Protein AF-A7RL81-F1 (afdb_monomer_lite)

Structure (mmCIF, N/CA/C/O backbone):
data_AF-A7RL81-F1
#
_entry.id   AF-A7RL81-F1
#
loop_
_atom_site.group_PDB
_atom_site.id
_atom_site.type_symbol
_atom_site.label_atom_id
_atom_site.label_alt_id
_atom_site.label_comp_id
_atom_site.label_asym_id
_atom_site.label_entity_id
_atom_site.label_seq_id
_atom_site.pdbx_PDB_ins_code
_atom_site.Cartn_x
_atom_site.Cartn_y
_atom_site.Cartn_z
_atom_site.occupancy
_atom_site.B_iso_or_equiv
_atom_site.auth_seq_id
_atom_site.auth_comp_id
_atom_site.auth_asym_id
_atom_site.auth_atom_id
_atom_site.pdbx_PDB_model_num
ATOM 1 N N . MET A 1 1 ? -15.786 -4.291 40.809 1.00 36.31 1 MET A N 1
ATOM 2 C CA . MET A 1 1 ? -15.195 -4.790 39.546 1.00 36.31 1 MET A CA 1
ATOM 3 C C . MET A 1 1 ? -15.545 -3.729 38.529 1.00 36.31 1 MET A C 1
ATOM 5 O O . MET A 1 1 ? -16.565 -3.814 37.863 1.00 36.31 1 MET A O 1
ATOM 9 N N . ASP A 1 2 ? -14.804 -2.630 38.615 1.00 34.69 2 ASP A N 1
ATOM 10 C CA . ASP A 1 2 ? -15.190 -1.354 38.034 1.00 34.69 2 ASP A CA 1
ATOM 11 C C . ASP A 1 2 ? -14.878 -1.336 36.545 1.00 34.69 2 ASP A C 1
ATOM 13 O O . ASP A 1 2 ? -13.743 -1.497 36.096 1.00 34.69 2 ASP A O 1
ATOM 17 N N . GLU A 1 3 ? -15.956 -1.184 35.796 1.00 43.31 3 GLU A N 1
ATOM 18 C CA . GLU A 1 3 ? -16.010 -0.917 34.378 1.00 43.31 3 GLU A CA 1
ATOM 19 C C . GLU A 1 3 ? -15.400 0.478 34.157 1.00 43.31 3 GLU A C 1
ATOM 21 O O . GLU A 1 3 ? -16.087 1.493 34.233 1.00 43.31 3 GLU A O 1
ATOM 26 N N . PHE A 1 4 ? -14.081 0.560 33.941 1.00 40.94 4 PHE A N 1
ATOM 27 C CA . PHE A 1 4 ? -13.400 1.803 33.551 1.00 40.94 4 PHE A CA 1
ATOM 28 C C . PHE A 1 4 ? -13.763 2.180 32.104 1.00 40.94 4 PHE A C 1
ATOM 30 O O . PHE A 1 4 ? -12.928 2.209 31.201 1.00 40.94 4 PHE A O 1
ATOM 37 N N . GLY A 1 5 ? -15.040 2.464 31.865 1.00 44.25 5 GLY A N 1
ATOM 38 C CA . GLY A 1 5 ? -15.471 3.293 30.757 1.00 44.25 5 GLY A CA 1
ATOM 39 C C . GLY A 1 5 ? -15.315 4.743 31.186 1.00 44.25 5 GLY A C 1
ATOM 40 O O . GLY A 1 5 ? -16.126 5.244 31.956 1.00 44.25 5 GLY A O 1
ATOM 41 N N . TYR A 1 6 ? -14.283 5.432 30.702 1.00 51.62 6 TYR A N 1
ATOM 42 C CA . TYR A 1 6 ? -14.256 6.894 30.740 1.00 51.62 6 TYR A CA 1
ATOM 43 C C . TYR A 1 6 ? -15.451 7.404 29.920 1.00 51.62 6 TYR A C 1
ATOM 45 O O . TYR A 1 6 ? -15.401 7.473 28.692 1.00 51.62 6 TYR A O 1
ATOM 53 N N . ILE A 1 7 ? -16.567 7.699 30.589 1.00 54.56 7 ILE A N 1
ATOM 54 C CA . ILE A 1 7 ? -17.727 8.330 29.963 1.00 54.56 7 ILE A CA 1
ATOM 55 C C . ILE A 1 7 ? -17.391 9.816 29.867 1.00 54.56 7 ILE A C 1
ATOM 57 O O . ILE A 1 7 ? -17.605 10.573 30.810 1.00 54.56 7 ILE A O 1
ATOM 61 N N . THR A 1 8 ? -16.812 10.227 28.741 1.00 64.12 8 THR A N 1
ATOM 62 C CA . THR A 1 8 ? -16.618 11.648 28.435 1.00 64.12 8 THR A CA 1
ATOM 63 C C . THR A 1 8 ? -17.972 12.353 28.415 1.00 64.12 8 THR A C 1
ATOM 65 O O . THR A 1 8 ? -18.949 11.870 27.832 1.00 64.12 8 THR A O 1
ATOM 68 N N . SER A 1 9 ? -18.055 13.502 29.079 1.00 73.88 9 SER A N 1
ATOM 69 C CA . SER A 1 9 ? -19.273 14.309 29.105 1.00 73.88 9 SER A CA 1
ATOM 70 C C . SER A 1 9 ? -19.583 14.872 27.712 1.00 73.88 9 SER A C 1
ATOM 72 O O . SER A 1 9 ? -18.702 15.051 26.868 1.00 73.88 9 SER A O 1
ATOM 74 N N . ALA A 1 10 ? -20.847 15.221 27.454 1.00 69.06 10 ALA A N 1
ATOM 75 C CA . ALA A 1 10 ? -21.244 15.810 26.171 1.00 69.06 10 ALA A CA 1
ATOM 76 C C . ALA A 1 10 ? -20.462 17.099 25.830 1.00 69.06 10 ALA A C 1
ATOM 78 O O . ALA A 1 10 ? -20.189 17.359 24.659 1.00 69.06 10 ALA A O 1
ATOM 79 N N . ALA A 1 11 ? -20.067 17.880 26.843 1.00 71.38 11 ALA A N 1
ATOM 80 C CA . ALA A 1 11 ? -19.257 19.086 26.676 1.00 71.38 11 ALA A CA 1
ATOM 81 C C . ALA A 1 11 ? -17.788 18.771 26.328 1.00 71.38 11 ALA A C 1
ATOM 83 O O . ALA A 1 11 ? -17.187 19.475 25.517 1.00 71.38 11 ALA A O 1
ATOM 84 N N . GLU A 1 12 ? -17.213 17.703 26.887 1.00 72.38 12 GLU A N 1
ATOM 85 C CA . GLU A 1 12 ? -15.867 17.221 26.532 1.00 72.38 12 GLU A CA 1
ATOM 86 C C . GLU A 1 12 ? -15.831 16.680 25.100 1.00 72.38 12 GLU A C 1
ATOM 88 O O . GLU A 1 12 ? -14.952 17.046 24.324 1.00 72.38 12 GLU A O 1
ATOM 93 N N . LEU A 1 13 ? -16.852 15.916 24.697 1.00 66.75 13 LEU A N 1
ATOM 94 C CA . LEU A 1 13 ? -17.001 15.430 23.321 1.00 66.75 13 LEU A CA 1
ATOM 95 C C . LEU A 1 13 ? -17.129 16.567 22.295 1.00 66.75 13 LEU A C 1
ATOM 97 O O . LEU A 1 13 ? -16.666 16.433 21.163 1.00 66.75 13 LEU A O 1
ATOM 101 N N . GLN A 1 14 ? -17.752 17.689 22.669 1.00 65.94 14 GLN A N 1
ATOM 102 C CA . GLN A 1 14 ? -17.834 18.876 21.812 1.00 65.94 14 GLN A CA 1
ATOM 103 C C . GLN A 1 14 ? -16.497 19.615 21.689 1.00 65.94 14 GLN A C 1
ATOM 105 O O . GLN A 1 14 ? -16.220 20.158 20.622 1.00 65.94 14 GLN A O 1
ATOM 110 N N . LYS A 1 15 ? -15.661 19.621 22.736 1.00 68.94 15 LYS A N 1
ATOM 111 C CA . LYS A 1 15 ? -14.299 20.187 22.688 1.00 68.94 15 LYS A CA 1
ATOM 112 C C . LYS A 1 15 ? -13.341 19.325 21.862 1.00 68.94 15 LYS A C 1
ATOM 114 O O . LYS A 1 15 ? -12.463 19.867 21.207 1.00 68.94 15 LYS A O 1
ATOM 119 N N . LEU A 1 16 ? -13.566 18.011 21.838 1.00 66.06 16 LEU A N 1
ATOM 120 C CA . LEU A 1 16 ? -12.845 17.026 21.016 1.00 66.06 16 LEU A CA 1
ATOM 121 C C . LEU A 1 16 ? -13.400 16.919 19.579 1.00 66.06 16 LEU A C 1
ATOM 123 O O . LEU A 1 16 ? -13.084 15.994 18.828 1.00 66.06 16 LEU A O 1
ATOM 127 N N . LYS A 1 17 ? -14.280 17.844 19.175 1.00 59.66 17 LYS A N 1
ATOM 128 C CA . LYS A 1 17 ? -14.873 17.866 17.837 1.00 59.66 17 LYS A CA 1
ATOM 129 C C . LYS A 1 17 ? -13.823 18.318 16.815 1.00 59.66 17 LYS A C 1
ATOM 131 O O . LYS A 1 17 ? -13.384 19.460 16.850 1.00 59.66 17 LYS A O 1
ATOM 136 N N . ARG A 1 18 ? -13.492 17.394 15.905 1.00 58.62 18 ARG A N 1
ATOM 137 C CA . ARG A 1 18 ? -12.563 17.491 14.759 1.00 58.62 18 ARG A CA 1
ATOM 138 C C . ARG A 1 18 ? -12.138 18.912 14.367 1.00 58.62 18 ARG A C 1
ATOM 140 O O . ARG A 1 18 ? -12.943 19.663 13.810 1.00 58.62 18 ARG A O 1
ATOM 147 N N . GLN A 1 19 ? -10.849 19.198 14.522 1.00 57.81 19 GLN A N 1
ATOM 148 C CA . GLN A 1 19 ? -10.169 20.229 13.737 1.00 57.81 19 GLN A CA 1
ATOM 149 C C . GLN A 1 19 ? -9.801 19.670 12.344 1.00 57.81 19 GLN A C 1
ATOM 151 O O . GLN A 1 19 ? -9.791 18.448 12.157 1.00 57.81 19 GLN A O 1
ATOM 156 N N . PRO A 1 20 ? -9.594 20.516 11.313 1.00 53.44 20 PRO A N 1
ATOM 157 C CA . PRO A 1 20 ? -9.224 20.035 9.983 1.00 53.44 20 PRO A CA 1
ATOM 158 C C . PRO A 1 20 ? -7.922 19.221 10.038 1.00 53.44 20 PRO A C 1
ATOM 160 O O . PRO A 1 20 ? -6.886 19.713 10.465 1.00 53.44 20 PRO A O 1
ATOM 163 N N . ALA A 1 21 ? -7.996 17.972 9.570 1.00 56.66 21 ALA A N 1
ATOM 164 C CA . ALA A 1 21 ? -6.938 16.957 9.615 1.00 56.66 21 ALA A CA 1
ATOM 165 C C . ALA A 1 21 ? -5.801 17.189 8.599 1.00 56.66 21 ALA A C 1
ATOM 167 O O . ALA A 1 21 ? -5.198 16.236 8.099 1.00 56.66 21 ALA A O 1
ATOM 168 N N . THR A 1 22 ? -5.544 18.439 8.223 1.00 62.12 22 THR A N 1
ATOM 169 C CA . THR A 1 22 ? -4.505 18.758 7.250 1.00 62.12 22 THR A CA 1
ATOM 170 C C . THR A 1 22 ? -3.195 18.910 8.002 1.00 62.12 22 THR A C 1
ATOM 172 O O . THR A 1 22 ? -3.008 19.879 8.734 1.00 62.12 22 THR A O 1
ATOM 175 N N . LEU A 1 23 ? -2.288 17.945 7.832 1.00 63.06 23 LEU A N 1
ATOM 176 C CA . LEU A 1 23 ? -0.917 18.108 8.303 1.00 63.06 23 LEU A CA 1
ATOM 177 C C . LEU A 1 23 ? -0.320 19.371 7.661 1.00 63.06 23 LEU A C 1
ATOM 179 O O . LEU A 1 23 ? -0.527 19.587 6.460 1.00 63.06 23 LEU A O 1
ATOM 183 N N . PRO A 1 24 ? 0.422 20.192 8.422 1.00 65.00 24 PRO A N 1
ATOM 184 C CA . PRO A 1 24 ? 1.162 21.304 7.850 1.00 65.00 24 PRO A CA 1
ATOM 185 C C . PRO A 1 24 ? 2.050 20.796 6.704 1.00 65.00 24 PRO A C 1
ATOM 187 O O . PRO A 1 24 ? 2.647 19.719 6.839 1.00 65.00 24 PRO A O 1
ATOM 190 N N . PRO A 1 25 ? 2.119 21.516 5.572 1.00 63.50 25 PRO A N 1
ATOM 191 C CA . PRO A 1 25 ? 2.787 21.035 4.370 1.00 63.50 25 PRO A CA 1
ATOM 192 C C . PRO A 1 25 ? 4.231 20.623 4.672 1.00 63.50 25 PRO A C 1
ATOM 194 O O . PRO A 1 25 ? 4.995 21.374 5.277 1.00 63.50 25 PRO A O 1
ATOM 197 N N . SER A 1 26 ? 4.611 19.418 4.240 1.00 60.19 26 SER A N 1
ATOM 198 C CA . SER A 1 26 ? 6.011 19.003 4.265 1.00 60.19 26 SER A CA 1
ATOM 199 C C . SER A 1 26 ? 6.799 19.850 3.271 1.00 60.19 26 SER A C 1
ATOM 201 O O . SER A 1 26 ? 6.313 20.133 2.173 1.00 60.19 26 SER A O 1
ATOM 203 N N . TRP A 1 27 ? 8.031 20.202 3.628 1.00 58.94 27 TRP A N 1
ATOM 204 C CA . TRP A 1 27 ? 8.960 20.887 2.738 1.00 58.94 27 TRP A CA 1
ATOM 205 C C . TRP A 1 27 ? 9.036 20.145 1.392 1.00 58.94 27 TRP A C 1
ATOM 207 O O . TRP A 1 27 ? 9.216 18.928 1.346 1.00 58.94 27 TRP A O 1
ATOM 217 N N . GLY A 1 28 ? 8.823 20.862 0.287 1.00 59.44 28 GLY A N 1
ATOM 218 C CA . GLY A 1 28 ? 8.897 20.274 -1.049 1.00 59.44 28 GLY A CA 1
ATOM 219 C C . GLY A 1 28 ? 10.341 19.958 -1.449 1.00 59.44 28 GLY A C 1
ATOM 220 O O . GLY A 1 28 ? 11.280 20.572 -0.950 1.00 59.44 28 GLY A O 1
ATOM 221 N N . LEU A 1 29 ? 10.521 19.084 -2.446 1.00 52.97 29 LEU A N 1
ATOM 222 C CA . LEU A 1 29 ? 11.827 18.703 -3.028 1.00 52.97 29 LEU A CA 1
ATOM 223 C C . LEU A 1 29 ? 12.659 19.871 -3.614 1.00 52.97 29 LEU A C 1
ATOM 225 O O . LEU A 1 29 ? 13.745 19.646 -4.138 1.00 52.97 29 LEU A O 1
ATOM 229 N N . LYS A 1 30 ? 12.144 21.105 -3.572 1.00 53.16 30 LYS A N 1
ATOM 230 C CA . LYS A 1 30 ? 12.780 22.328 -4.087 1.00 53.16 30 LYS A CA 1
ATOM 231 C C . LYS A 1 30 ? 13.193 23.312 -2.990 1.00 53.16 30 LYS A C 1
ATOM 233 O O . LYS A 1 30 ? 13.549 24.441 -3.313 1.00 53.16 30 LYS A O 1
ATOM 238 N N . ALA A 1 31 ? 13.108 22.930 -1.719 1.00 56.31 31 ALA A N 1
ATOM 239 C CA . ALA A 1 31 ? 13.619 23.783 -0.661 1.00 56.31 31 ALA A CA 1
ATOM 240 C C . ALA A 1 31 ? 15.144 23.915 -0.777 1.00 56.31 31 ALA A C 1
ATOM 242 O O . ALA A 1 31 ? 15.852 22.923 -0.952 1.00 56.31 31 ALA A O 1
ATOM 243 N N . SER A 1 32 ? 15.631 25.153 -0.728 1.00 55.59 32 SER A N 1
ATOM 244 C CA . SER A 1 32 ? 17.055 25.474 -0.702 1.00 55.59 32 SER A CA 1
ATOM 245 C C . SER A 1 32 ? 17.735 24.827 0.504 1.00 55.59 32 SER A C 1
ATOM 247 O O . SER A 1 32 ? 17.111 24.638 1.548 1.00 55.59 32 SER A O 1
ATOM 249 N N . PHE A 1 33 ? 19.022 24.499 0.364 1.00 56.84 33 PHE A N 1
ATOM 250 C CA . PHE A 1 33 ? 19.853 24.086 1.496 1.00 56.84 33 PHE A CA 1
ATOM 251 C C . PHE A 1 33 ? 19.718 25.122 2.628 1.00 56.84 33 PHE A C 1
ATOM 253 O O . PHE A 1 33 ? 19.895 26.309 2.345 1.00 56.84 33 PHE A O 1
ATOM 260 N N . PRO A 1 34 ? 19.379 24.711 3.865 1.00 60.22 34 PRO A N 1
ATOM 261 C CA . PRO A 1 34 ? 19.124 25.651 4.947 1.00 60.22 34 PRO A CA 1
ATOM 262 C C . PRO A 1 34 ? 20.405 26.410 5.289 1.00 60.22 34 PRO A C 1
ATOM 264 O O . PRO A 1 34 ? 21.462 25.811 5.501 1.00 60.22 34 PRO A O 1
ATOM 267 N N . SER A 1 35 ? 20.295 27.735 5.333 1.00 69.94 35 SER A N 1
ATOM 268 C CA . SER A 1 35 ? 21.356 28.628 5.804 1.00 69.94 35 SER A CA 1
ATOM 269 C C . SER A 1 35 ? 21.404 28.728 7.337 1.00 69.94 35 SER A C 1
ATOM 271 O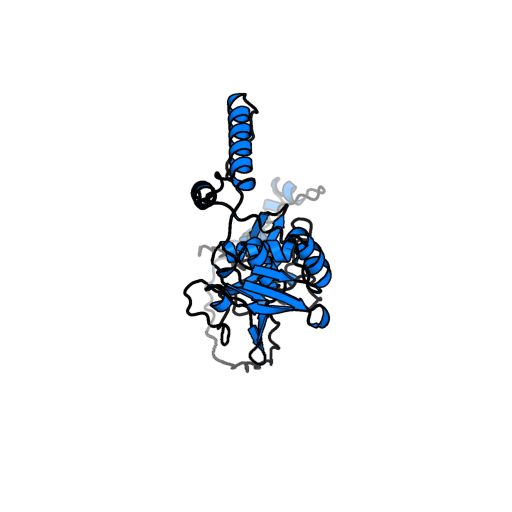 O . SER A 1 35 ? 22.335 29.318 7.880 1.00 69.94 35 SER A O 1
ATOM 273 N N . TRP A 1 36 ? 20.436 28.096 8.017 1.00 69.62 36 TRP A N 1
ATOM 274 C CA . TRP A 1 36 ? 20.233 28.067 9.468 1.00 69.62 36 TRP A CA 1
ATOM 275 C C . TRP A 1 36 ? 20.175 29.464 10.085 1.00 69.62 36 TRP A C 1
ATOM 277 O O . TRP A 1 36 ? 20.688 29.688 11.181 1.00 69.62 36 TRP A O 1
ATOM 287 N N . THR A 1 37 ? 19.549 30.407 9.383 1.00 83.56 37 THR A N 1
ATOM 288 C CA . THR A 1 37 ? 19.257 31.733 9.937 1.00 83.56 37 THR A CA 1
ATOM 289 C C . THR A 1 37 ? 18.251 31.622 11.089 1.00 83.56 37 THR A C 1
ATOM 291 O O . THR A 1 37 ? 17.490 30.656 11.174 1.00 83.56 37 THR A O 1
ATOM 294 N N . GLU A 1 38 ? 18.220 32.614 11.985 1.00 83.06 38 GLU A N 1
ATOM 295 C CA . GLU A 1 38 ? 17.284 32.635 13.125 1.00 83.06 38 GLU A CA 1
ATOM 296 C C . GLU A 1 38 ? 15.814 32.552 12.670 1.00 83.06 38 GLU A C 1
ATOM 298 O O . GLU A 1 38 ? 15.000 31.874 13.295 1.00 83.06 38 GLU A O 1
ATOM 303 N N . GLU A 1 39 ? 15.486 33.166 11.530 1.00 81.62 39 GLU A N 1
ATOM 304 C CA . GLU A 1 39 ? 14.158 33.094 10.909 1.00 81.62 39 GLU A CA 1
ATOM 305 C C . GLU A 1 39 ? 13.817 31.674 10.414 1.00 81.62 39 GLU A C 1
ATOM 307 O O . GLU A 1 39 ? 12.696 31.198 10.609 1.00 81.62 39 GLU A O 1
ATOM 312 N N . GLU A 1 40 ? 14.781 30.963 9.812 1.00 81.06 40 GLU A N 1
ATOM 313 C CA . GLU A 1 40 ? 14.611 29.571 9.374 1.00 81.06 40 GLU A CA 1
ATOM 314 C C . GLU A 1 40 ? 14.446 28.624 10.570 1.00 81.06 40 GLU A C 1
ATOM 316 O O . GLU A 1 40 ? 13.579 27.750 10.545 1.00 81.06 40 GLU A O 1
ATOM 321 N N . GLN A 1 41 ? 15.231 28.816 11.634 1.00 83.31 41 GLN A N 1
ATOM 322 C CA . GLN A 1 41 ? 15.122 28.029 12.866 1.00 83.31 41 GLN A CA 1
ATOM 323 C C . GLN A 1 41 ? 13.760 28.221 13.542 1.00 83.31 41 GLN A C 1
ATOM 325 O O . GLN A 1 41 ? 13.099 27.231 13.863 1.00 83.31 41 GLN A O 1
ATOM 330 N N . ALA A 1 42 ? 13.298 29.468 13.681 1.00 86.00 42 ALA A N 1
ATOM 331 C CA . ALA A 1 42 ? 11.980 29.772 14.235 1.00 86.00 42 ALA A CA 1
ATOM 332 C C . ALA A 1 42 ? 10.843 29.172 13.388 1.00 86.00 42 ALA A C 1
ATOM 334 O O . ALA A 1 42 ? 9.862 28.656 13.928 1.00 86.00 42 ALA A O 1
ATOM 335 N N . SER A 1 43 ? 10.986 29.186 12.059 1.00 82.81 43 SER A N 1
ATOM 336 C CA . SER A 1 43 ? 10.029 28.567 11.134 1.00 82.81 43 SER A CA 1
ATOM 337 C C . SER A 1 43 ? 9.972 27.042 11.289 1.00 82.81 43 SER A C 1
ATOM 339 O O . SER A 1 43 ? 8.887 26.463 11.384 1.00 82.81 43 SER A O 1
ATOM 341 N N . VAL A 1 44 ? 11.129 26.376 11.385 1.00 83.69 44 VAL A N 1
ATOM 342 C CA . VAL A 1 44 ? 11.211 24.924 11.620 1.00 83.69 44 VAL A CA 1
ATOM 343 C C . VAL A 1 44 ? 10.616 24.553 12.976 1.00 83.69 44 VAL A C 1
ATOM 345 O O . VAL A 1 44 ? 9.845 23.599 13.058 1.00 83.69 44 VAL A O 1
ATOM 348 N N . GLU A 1 45 ? 10.919 25.305 14.032 1.00 87.75 45 GLU A N 1
ATOM 349 C CA . GLU A 1 45 ? 10.373 25.057 15.368 1.00 87.75 45 GLU A CA 1
ATOM 350 C C . GLU A 1 45 ? 8.851 25.251 15.408 1.00 87.75 45 GLU A C 1
ATOM 352 O O . GLU A 1 45 ? 8.133 24.405 15.948 1.00 87.75 45 GLU A O 1
ATOM 357 N N . SER A 1 46 ? 8.343 26.307 14.763 1.00 85.50 46 SER A N 1
ATOM 358 C CA . SER A 1 46 ? 6.903 26.510 14.578 1.00 85.50 46 SER A CA 1
ATOM 359 C C . SER A 1 46 ? 6.262 25.322 13.858 1.00 85.50 46 SER A C 1
ATOM 361 O O . SER A 1 46 ? 5.235 24.815 14.303 1.00 85.50 46 SER A O 1
ATOM 363 N N . LEU A 1 47 ? 6.884 24.824 12.786 1.00 84.31 47 LEU A N 1
ATOM 364 C CA . LEU A 1 47 ? 6.370 23.688 12.024 1.00 84.31 47 LEU A CA 1
ATOM 365 C C . LEU A 1 47 ? 6.368 22.386 12.838 1.00 84.31 47 LEU A C 1
ATOM 367 O O . LEU A 1 47 ? 5.399 21.628 12.783 1.00 84.31 47 LEU A O 1
ATOM 371 N N . ILE A 1 48 ? 7.430 22.127 13.609 1.00 86.00 48 ILE A N 1
ATOM 372 C CA . ILE A 1 48 ? 7.516 20.972 14.515 1.00 86.00 48 ILE A CA 1
ATOM 373 C C . ILE A 1 48 ? 6.410 21.049 15.568 1.00 86.00 48 ILE A C 1
ATOM 375 O O . ILE A 1 48 ? 5.755 20.044 15.845 1.00 86.00 48 ILE A O 1
ATOM 379 N N . LYS A 1 49 ? 6.174 22.236 16.136 1.00 87.12 49 LYS A N 1
ATOM 380 C CA . LYS A 1 49 ? 5.108 22.468 17.114 1.00 87.12 49 LYS A CA 1
ATOM 381 C C . LYS A 1 49 ? 3.726 22.210 16.516 1.00 87.12 49 LYS A C 1
ATOM 383 O O . LYS A 1 49 ? 2.918 21.532 17.151 1.00 87.12 49 LYS A O 1
ATOM 388 N N . ASP A 1 50 ? 3.473 22.685 15.301 1.00 83.62 50 ASP A N 1
ATOM 389 C CA . ASP A 1 50 ? 2.211 22.448 14.599 1.00 83.62 50 ASP A CA 1
ATOM 390 C C . ASP A 1 50 ? 2.016 20.955 14.284 1.00 83.62 50 ASP A C 1
ATOM 392 O O . ASP A 1 50 ? 0.940 20.401 14.517 1.00 83.62 50 ASP A O 1
ATOM 396 N N . HIS A 1 51 ? 3.069 20.263 13.829 1.00 82.50 51 HIS A N 1
ATOM 397 C CA . HIS A 1 51 ? 3.055 18.806 13.632 1.00 82.50 51 HIS A CA 1
ATOM 398 C C . HIS A 1 51 ? 2.752 18.067 14.940 1.00 82.50 51 HIS A C 1
ATOM 400 O O . HIS A 1 51 ? 1.878 17.200 14.969 1.00 82.50 51 HIS A O 1
ATOM 406 N N . ALA A 1 52 ? 3.418 18.432 16.037 1.00 84.31 52 ALA A N 1
ATOM 407 C CA . ALA A 1 52 ? 3.196 17.834 17.349 1.00 84.31 52 ALA A CA 1
ATOM 408 C C . ALA A 1 52 ? 1.766 18.071 17.863 1.00 84.31 52 ALA A C 1
ATOM 410 O O . ALA A 1 52 ? 1.175 17.169 18.457 1.00 84.31 52 ALA A O 1
ATOM 411 N N . ALA A 1 53 ? 1.184 19.246 17.612 1.00 82.44 53 ALA A N 1
ATOM 412 C CA . ALA A 1 53 ? -0.198 19.545 17.980 1.00 82.44 53 ALA A CA 1
ATOM 413 C C . ALA A 1 53 ? -1.196 18.620 17.262 1.00 82.44 53 ALA A C 1
ATOM 415 O O . ALA A 1 53 ? -2.100 18.083 17.899 1.00 82.44 53 ALA A O 1
ATOM 416 N N . VAL A 1 54 ? -0.998 18.367 15.962 1.00 79.06 54 VAL A N 1
ATOM 417 C CA . VAL A 1 54 ? -1.857 17.462 15.174 1.00 79.06 54 VAL A CA 1
ATOM 418 C C . VAL A 1 54 ? -1.692 15.994 15.590 1.00 79.06 54 VAL A C 1
ATOM 420 O O . VAL A 1 54 ? -2.663 15.230 15.576 1.00 79.06 54 VAL A O 1
ATOM 423 N N . LEU A 1 55 ? -0.472 15.583 15.952 1.00 76.94 55 LEU A N 1
ATOM 424 C CA . LEU A 1 55 ? -0.177 14.215 16.393 1.00 76.94 55 LEU A CA 1
ATOM 425 C C . LEU A 1 55 ? -0.727 13.912 17.793 1.00 76.94 55 LEU A C 1
ATOM 427 O O . LEU A 1 55 ? -1.165 12.790 18.032 1.00 76.94 55 LEU A O 1
ATOM 431 N N . ASN A 1 56 ? -0.735 14.900 18.692 1.00 79.62 56 ASN A N 1
ATOM 432 C CA . ASN A 1 56 ? -1.253 14.758 20.057 1.00 79.62 56 ASN A CA 1
ATOM 433 C C . ASN A 1 56 ? -2.782 14.892 20.162 1.00 79.62 56 ASN A C 1
ATOM 435 O O . ASN A 1 56 ? -3.331 14.703 21.245 1.00 79.62 56 ASN A O 1
ATOM 439 N N . GLU A 1 57 ? -3.479 15.236 19.074 1.00 75.69 57 GLU A N 1
ATOM 440 C CA . GLU A 1 57 ? -4.940 15.333 19.065 1.00 75.69 57 GLU A CA 1
ATOM 441 C C . GLU A 1 57 ? -5.578 13.974 19.407 1.00 75.69 57 GLU A C 1
ATOM 443 O O . GLU A 1 57 ? -5.492 13.010 18.639 1.00 75.69 57 GLU A O 1
ATOM 448 N N . GLU A 1 58 ? -6.266 13.900 20.550 1.00 73.31 58 GLU A N 1
ATOM 449 C CA . GLU A 1 58 ? -7.025 12.713 20.939 1.00 73.31 58 GLU A CA 1
ATOM 450 C C . GLU A 1 58 ? -8.275 12.575 20.060 1.00 73.31 58 GLU A C 1
ATOM 452 O O . GLU A 1 58 ? -9.184 13.410 20.075 1.00 73.31 58 GLU A O 1
ATOM 457 N N . ARG A 1 59 ? -8.337 11.493 19.277 1.00 70.44 59 ARG A N 1
ATOM 458 C CA . ARG A 1 59 ? -9.455 11.233 18.365 1.00 70.44 59 ARG A CA 1
ATOM 459 C C . ARG A 1 59 ? -10.450 10.277 19.002 1.00 70.44 59 ARG A C 1
ATOM 461 O O . ARG A 1 59 ? -10.195 9.082 19.118 1.00 70.44 59 ARG A O 1
ATOM 468 N N . VAL A 1 60 ? -11.625 10.797 19.350 1.00 69.56 60 VAL A N 1
ATOM 469 C CA . VAL A 1 60 ? -12.717 9.987 19.902 1.00 69.56 60 VAL A CA 1
ATOM 470 C C . VAL A 1 60 ? -13.561 9.393 18.778 1.00 69.56 60 VAL A C 1
ATOM 472 O O . VAL A 1 60 ? -14.131 10.111 17.952 1.00 69.56 60 VAL A O 1
ATOM 475 N N . VAL A 1 61 ? -13.696 8.066 18.776 1.00 68.56 61 VAL A N 1
ATOM 476 C CA . VAL A 1 61 ? -14.577 7.335 17.858 1.00 68.56 61 VAL A CA 1
ATOM 477 C C . VAL A 1 61 ? -15.687 6.655 18.651 1.00 68.56 61 VAL A C 1
ATOM 479 O O . VAL A 1 61 ? -15.453 6.008 19.669 1.00 68.56 61 VAL A O 1
ATOM 482 N N . LYS A 1 62 ? -16.931 6.786 18.182 1.00 74.25 62 LYS A N 1
ATOM 483 C CA . LYS A 1 62 ? -18.062 6.063 18.775 1.00 74.25 62 LYS A CA 1
ATOM 484 C C . LYS A 1 62 ? -17.902 4.567 18.511 1.00 74.25 62 LYS A C 1
ATOM 486 O O . LYS A 1 62 ? -17.868 4.167 17.349 1.00 74.25 62 LYS A O 1
ATOM 491 N N . ARG A 1 63 ? -17.936 3.744 19.565 1.00 71.88 63 ARG A N 1
ATOM 492 C CA . ARG A 1 63 ? -17.854 2.272 19.458 1.00 71.88 63 ARG A CA 1
ATOM 493 C C . ARG A 1 63 ? -18.851 1.667 18.466 1.00 71.88 63 ARG A C 1
ATOM 495 O O . ARG A 1 63 ? -18.498 0.765 17.724 1.00 71.88 63 ARG A O 1
ATOM 502 N N . GLY A 1 64 ? -20.067 2.210 18.370 1.00 74.44 64 GLY A N 1
ATOM 503 C CA . GLY A 1 64 ? -21.082 1.728 17.420 1.00 74.44 64 GLY A CA 1
ATOM 504 C C . GLY A 1 64 ? -20.708 1.860 15.933 1.00 74.44 64 GLY A C 1
ATOM 505 O O . GLY A 1 64 ? -21.317 1.192 15.096 1.00 74.44 64 GLY A O 1
ATOM 506 N N . ASN A 1 65 ? -19.708 2.688 15.611 1.00 81.00 65 ASN A N 1
ATOM 507 C CA . ASN A 1 65 ? -19.209 2.903 14.252 1.00 81.00 65 ASN A CA 1
ATOM 508 C C . ASN A 1 65 ? -17.935 2.103 13.947 1.00 81.00 65 ASN A C 1
ATOM 510 O O . ASN A 1 65 ? -17.508 2.089 12.794 1.00 81.00 65 ASN A O 1
ATOM 514 N N . LEU A 1 66 ? -17.330 1.464 14.953 1.00 87.19 66 LEU A N 1
ATOM 515 C CA . LEU A 1 66 ? -16.127 0.663 14.780 1.00 87.19 66 LEU A CA 1
ATOM 516 C C . LEU A 1 66 ? -16.494 -0.727 14.290 1.00 87.19 66 LEU A C 1
ATOM 518 O O . LEU A 1 66 ? -17.426 -1.364 14.784 1.00 87.19 66 LEU A O 1
ATOM 522 N N . SER A 1 67 ? -15.740 -1.195 13.305 1.00 94.25 67 SER A N 1
ATOM 523 C CA . SER A 1 67 ? -15.776 -2.607 12.967 1.00 94.25 67 SER A CA 1
ATOM 524 C C . SER A 1 67 ? -14.997 -3.402 14.009 1.00 94.25 67 SER A C 1
ATOM 526 O O . SER A 1 67 ? -14.047 -2.881 14.584 1.00 94.25 67 SER A O 1
ATOM 528 N N . VAL A 1 68 ? -15.361 -4.662 14.224 1.00 95.06 68 VAL A N 1
ATOM 529 C CA . VAL A 1 68 ? -14.665 -5.552 15.165 1.00 95.06 68 VAL A CA 1
ATOM 530 C C . VAL A 1 68 ? -14.130 -6.758 14.410 1.00 95.06 68 VAL A C 1
ATOM 532 O O . VAL A 1 68 ? -14.880 -7.425 13.691 1.00 95.06 68 VAL A O 1
ATOM 535 N N . GLY A 1 69 ? -12.833 -7.021 14.565 1.00 96.44 69 GLY A N 1
ATOM 536 C CA . GLY A 1 69 ? -12.139 -8.145 13.949 1.00 96.44 69 GLY A CA 1
ATOM 537 C C . GLY A 1 69 ? -11.399 -9.001 14.971 1.00 96.44 69 GLY A C 1
ATOM 538 O O . GLY A 1 69 ? -10.876 -8.491 15.955 1.00 96.44 69 GLY A O 1
ATOM 539 N N . ILE A 1 70 ? -11.314 -10.303 14.713 1.00 96.69 70 ILE A N 1
ATOM 540 C CA . ILE A 1 70 ? -10.539 -11.262 15.504 1.00 96.69 70 ILE A CA 1
ATOM 541 C C . ILE A 1 70 ? -9.417 -11.822 14.639 1.00 96.69 70 ILE A C 1
ATOM 543 O O . ILE A 1 70 ? -9.669 -12.387 13.571 1.00 96.69 70 ILE A O 1
ATOM 547 N N . TRP A 1 71 ? -8.179 -11.692 15.107 1.00 95.81 71 TRP A N 1
ATOM 548 C CA . TRP A 1 71 ? -7.024 -12.319 14.479 1.00 95.81 71 TRP A CA 1
ATOM 549 C C . TRP A 1 71 ? -7.049 -13.835 14.692 1.00 95.81 71 TRP A C 1
ATOM 551 O O . TRP A 1 71 ? -7.103 -14.306 15.830 1.00 95.81 71 TRP A O 1
ATOM 561 N N . VAL A 1 72 ? -6.989 -14.596 13.594 1.00 94.81 72 VAL A N 1
ATOM 562 C CA . VAL A 1 72 ? -6.940 -16.064 13.604 1.00 94.81 72 VAL A CA 1
ATOM 563 C C . VAL A 1 72 ? -5.598 -16.517 13.010 1.00 94.81 72 VAL A C 1
ATOM 565 O O . VAL A 1 72 ? -5.493 -16.640 11.784 1.00 94.81 72 VAL A O 1
ATOM 568 N N . PRO A 1 73 ? -4.574 -16.793 13.846 1.00 92.19 73 PRO A N 1
ATOM 569 C CA . PRO A 1 73 ? -3.231 -17.141 13.375 1.00 92.19 73 PRO A CA 1
ATOM 570 C C . PRO A 1 73 ? -3.201 -18.352 12.441 1.00 92.19 73 PRO A C 1
ATOM 572 O O . PRO A 1 73 ? -2.482 -18.341 11.449 1.00 92.19 73 PRO A O 1
ATOM 575 N N . GLU A 1 74 ? -4.027 -19.368 12.711 1.00 91.69 74 GLU A N 1
ATOM 576 C CA . GLU A 1 74 ? -4.083 -20.615 11.931 1.00 91.69 74 GLU A CA 1
ATOM 577 C C . GLU A 1 74 ? -4.425 -20.390 10.455 1.00 91.69 74 GLU A C 1
ATOM 579 O O . GLU A 1 74 ? -3.978 -21.131 9.584 1.00 91.69 74 GLU A O 1
ATOM 584 N N . LYS A 1 75 ? -5.234 -19.365 10.174 1.00 89.56 75 LYS A N 1
ATOM 585 C CA . LYS A 1 75 ? -5.671 -19.023 8.818 1.00 89.56 75 LYS A CA 1
ATOM 586 C C . LYS A 1 75 ? -4.907 -17.848 8.231 1.00 89.56 75 LYS A C 1
ATOM 588 O O . LYS A 1 75 ? -5.173 -17.511 7.084 1.00 89.56 75 LYS A O 1
ATOM 593 N N . ALA A 1 76 ? -4.015 -17.221 9.002 1.00 92.56 76 ALA A N 1
ATOM 594 C CA . ALA A 1 76 ? -3.332 -15.989 8.620 1.00 92.56 76 ALA A CA 1
ATOM 595 C C . ALA A 1 76 ? -4.300 -14.861 8.190 1.00 92.56 76 ALA A C 1
ATOM 597 O O . ALA A 1 76 ? -3.982 -14.049 7.325 1.00 92.56 76 ALA A O 1
ATOM 598 N N . MET A 1 77 ? -5.505 -14.817 8.772 1.00 94.00 77 MET A N 1
ATOM 599 C CA . MET A 1 77 ? -6.584 -13.909 8.363 1.00 94.00 77 MET A CA 1
ATOM 600 C C . MET A 1 77 ? -7.333 -13.351 9.576 1.00 94.00 77 MET A C 1
ATOM 602 O O . MET A 1 77 ? -7.368 -13.961 10.648 1.00 94.00 77 MET A O 1
ATOM 606 N N . ILE A 1 78 ? -7.982 -12.202 9.389 1.00 95.88 78 ILE A N 1
ATOM 607 C CA . ILE A 1 78 ? -8.832 -11.574 10.401 1.00 95.88 78 ILE A CA 1
ATOM 608 C C . ILE A 1 78 ? -10.283 -11.924 10.086 1.00 95.88 78 ILE A C 1
ATOM 610 O O . ILE A 1 78 ? -10.780 -11.624 9.002 1.00 95.88 78 ILE A O 1
ATOM 614 N N . LYS A 1 79 ? -10.982 -12.534 11.040 1.00 96.75 79 LYS A N 1
ATOM 615 C CA . LYS A 1 79 ? -12.430 -12.738 10.965 1.00 96.75 79 LYS A CA 1
ATOM 616 C C . LYS A 1 79 ? -13.132 -11.455 11.398 1.00 96.75 79 LYS A C 1
ATOM 618 O O . LYS A 1 79 ? -12.905 -10.995 12.511 1.00 96.75 79 LYS A O 1
ATOM 623 N N . ILE A 1 80 ? -14.006 -10.902 10.565 1.00 96.50 80 ILE A N 1
ATOM 624 C CA . ILE A 1 80 ? -14.791 -9.712 10.912 1.00 96.50 80 ILE A CA 1
ATOM 625 C C . ILE A 1 80 ? -16.105 -10.148 11.558 1.00 96.50 80 ILE A C 1
ATOM 627 O O . ILE A 1 80 ? -16.915 -10.830 10.931 1.00 96.50 80 ILE A O 1
ATOM 631 N N . GLU A 1 81 ? -16.310 -9.764 12.817 1.00 93.69 81 GLU A N 1
ATOM 632 C CA . GLU A 1 81 ? -17.527 -10.082 13.574 1.00 93.69 81 GLU A CA 1
ATOM 633 C C . GLU A 1 81 ? -18.594 -9.004 13.425 1.00 93.69 81 GLU A C 1
ATOM 635 O O . GLU A 1 81 ? -19.776 -9.306 13.271 1.00 93.69 81 GLU A O 1
ATOM 640 N N . ALA A 1 82 ? -18.172 -7.741 13.404 1.00 92.06 82 ALA A N 1
ATOM 641 C CA . ALA A 1 82 ? -19.050 -6.608 13.164 1.00 92.06 82 ALA A CA 1
ATOM 642 C C . ALA A 1 82 ? -18.470 -5.753 12.040 1.00 92.06 82 ALA A C 1
ATOM 644 O O . ALA A 1 82 ? -17.468 -5.071 12.230 1.00 92.06 82 ALA A O 1
ATOM 645 N N . ALA A 1 83 ? -19.105 -5.773 10.869 1.00 92.25 83 ALA A N 1
ATOM 646 C CA . ALA A 1 83 ? -18.740 -4.908 9.753 1.00 92.25 83 ALA A CA 1
ATOM 647 C C . ALA A 1 83 ? -19.497 -3.574 9.857 1.00 92.25 83 ALA A C 1
ATOM 649 O O . ALA A 1 83 ? -20.730 -3.547 9.813 1.00 92.25 83 ALA A O 1
ATOM 650 N N . LYS A 1 84 ? -18.771 -2.461 10.005 1.00 90.50 84 LYS A N 1
ATOM 651 C CA . LYS A 1 84 ? -19.319 -1.095 10.026 1.00 90.50 84 LYS A CA 1
ATOM 652 C C . LYS A 1 84 ? -18.676 -0.223 8.945 1.00 90.50 84 LYS A C 1
ATOM 654 O O . LYS A 1 84 ? -17.498 -0.368 8.632 1.00 90.50 84 LYS A O 1
ATOM 659 N N . GLY A 1 85 ? -19.455 0.706 8.393 1.00 86.56 85 GLY A N 1
ATOM 660 C CA . GLY A 1 85 ? -18.994 1.645 7.366 1.00 86.56 85 GLY A CA 1
ATOM 661 C C . GLY A 1 85 ? -18.919 1.055 5.952 1.00 86.56 85 GLY A C 1
ATOM 662 O O . GLY A 1 85 ? -19.342 -0.069 5.695 1.00 86.56 85 GLY A O 1
ATOM 663 N N . THR A 1 86 ? -18.395 1.847 5.014 1.00 86.94 86 THR A N 1
ATOM 664 C CA . THR A 1 86 ? -18.367 1.541 3.568 1.00 86.94 86 THR A CA 1
ATOM 665 C C . THR A 1 86 ? -17.068 0.882 3.096 1.00 86.94 86 THR A C 1
ATOM 667 O O . THR A 1 86 ? -16.978 0.439 1.951 1.00 86.94 86 THR A O 1
ATOM 670 N N . HIS A 1 87 ? -16.069 0.780 3.975 1.00 86.19 87 HIS A N 1
ATOM 671 C CA . HIS A 1 87 ? -14.757 0.182 3.705 1.00 86.19 87 HIS A CA 1
ATOM 672 C C . HIS A 1 87 ? -14.864 -1.250 3.153 1.00 86.19 87 HIS A C 1
ATOM 674 O O . HIS A 1 87 ? -14.140 -1.628 2.233 1.00 86.19 87 HIS A O 1
ATOM 680 N N . TRP A 1 88 ? -15.844 -2.014 3.637 1.00 90.94 88 TRP A N 1
ATOM 681 C CA . TRP A 1 88 ? -16.092 -3.407 3.254 1.00 90.94 88 TRP A CA 1
ATOM 682 C C . TRP A 1 88 ? -16.581 -3.594 1.817 1.00 90.94 88 TRP A C 1
ATOM 684 O O . TRP A 1 88 ? -16.634 -4.724 1.341 1.00 90.94 88 TRP A O 1
ATOM 694 N N . ASN A 1 89 ? -16.899 -2.520 1.090 1.00 86.69 89 ASN A N 1
ATOM 695 C CA . ASN A 1 89 ? -17.154 -2.606 -0.349 1.00 86.69 89 ASN A CA 1
ATOM 696 C C . ASN A 1 89 ? -15.871 -2.901 -1.139 1.00 86.69 89 ASN A C 1
ATOM 698 O O . ASN A 1 89 ? -15.937 -3.546 -2.184 1.00 86.69 89 ASN A O 1
ATOM 702 N N . HIS A 1 90 ? -14.716 -2.472 -0.622 1.00 85.81 90 HIS A N 1
ATOM 703 C CA . HIS A 1 90 ? -13.417 -2.591 -1.289 1.00 85.81 90 HIS A CA 1
ATOM 704 C C . HIS A 1 90 ? -12.485 -3.573 -0.581 1.00 85.81 90 HIS A C 1
ATOM 706 O O . HIS A 1 90 ? -11.776 -4.305 -1.263 1.00 85.81 90 HIS A O 1
ATOM 712 N N . PHE A 1 91 ? -12.554 -3.645 0.750 1.00 91.12 91 PHE A N 1
ATOM 713 C CA . PHE A 1 91 ? -11.757 -4.574 1.547 1.00 91.12 91 PHE A CA 1
ATOM 714 C C . PHE A 1 91 ? -12.489 -5.877 1.848 1.00 91.12 91 PHE A C 1
ATOM 716 O O . PHE A 1 91 ? -13.727 -5.925 1.915 1.00 91.12 91 PHE A O 1
ATOM 723 N N . GLY A 1 92 ? -11.696 -6.917 2.082 1.00 92.19 92 GLY A N 1
ATOM 724 C CA . GLY A 1 92 ? -12.129 -8.204 2.588 1.00 92.19 92 GLY A CA 1
ATOM 725 C C . GLY A 1 92 ? -12.871 -9.074 1.575 1.00 92.19 92 GLY A C 1
ATOM 726 O O . GLY A 1 92 ? -13.479 -8.618 0.597 1.00 92.19 92 GLY A O 1
ATOM 727 N N . VAL A 1 93 ? -12.860 -10.369 1.864 1.00 91.25 93 VAL A N 1
ATOM 728 C CA . VAL A 1 93 ? -13.471 -11.431 1.068 1.00 91.25 93 VAL A CA 1
ATOM 729 C C . VAL A 1 93 ? -14.483 -12.177 1.926 1.00 91.25 93 VAL A C 1
ATOM 731 O O . VAL A 1 93 ? -14.217 -12.533 3.072 1.00 91.25 93 VAL A O 1
ATOM 734 N N . THR A 1 94 ? -15.664 -12.430 1.372 1.00 92.25 94 THR A N 1
ATOM 735 C CA . THR A 1 94 ? -16.687 -13.234 2.042 1.00 92.25 94 THR A CA 1
ATOM 736 C C . THR A 1 94 ? -16.500 -14.701 1.669 1.00 92.25 94 THR A C 1
ATOM 738 O O . THR A 1 94 ? -16.667 -15.072 0.510 1.00 92.25 94 THR A O 1
ATOM 741 N N . ILE A 1 95 ? -16.154 -15.534 2.651 1.00 91.81 95 ILE A N 1
ATOM 742 C CA . ILE A 1 95 ? -15.947 -16.979 2.497 1.00 91.81 95 ILE A CA 1
ATOM 743 C C . ILE A 1 95 ? -16.924 -17.681 3.439 1.00 91.81 95 ILE A C 1
ATOM 745 O O . ILE A 1 95 ? -16.902 -17.433 4.644 1.00 91.81 95 ILE A O 1
ATOM 749 N N . ASN A 1 96 ? -17.781 -18.556 2.902 1.00 88.19 96 ASN A N 1
ATOM 750 C CA . ASN A 1 96 ? -18.809 -19.280 3.665 1.00 88.19 96 ASN A CA 1
ATOM 751 C C . ASN A 1 96 ? -19.693 -18.347 4.517 1.00 88.19 96 ASN A C 1
ATOM 753 O O . ASN A 1 96 ? -19.894 -18.587 5.705 1.00 88.19 96 ASN A O 1
ATOM 757 N N . SER A 1 97 ? -20.170 -17.249 3.920 1.00 89.62 97 SER A N 1
ATOM 758 C CA . SER A 1 97 ? -20.996 -16.218 4.578 1.00 89.62 97 SER A CA 1
ATOM 759 C C . SER A 1 97 ? -20.318 -15.445 5.718 1.00 89.62 97 SER A C 1
ATOM 761 O O . SER A 1 97 ? -20.961 -14.617 6.357 1.00 89.62 97 SER A O 1
ATOM 763 N N . VAL A 1 98 ? -19.021 -15.658 5.954 1.00 93.81 98 VAL A N 1
ATOM 764 C CA . VAL A 1 98 ? -18.225 -14.916 6.938 1.00 93.81 98 VAL A CA 1
ATOM 765 C C . VAL A 1 98 ? -17.282 -13.970 6.203 1.00 93.81 98 VAL A C 1
ATOM 767 O O . VAL A 1 98 ? -16.654 -14.352 5.215 1.00 93.81 98 VAL A O 1
ATOM 770 N N . LEU A 1 99 ? -17.188 -12.725 6.668 1.00 94.94 99 LEU A N 1
ATOM 771 C CA . LEU A 1 99 ? -16.273 -11.733 6.113 1.00 94.94 99 LEU A CA 1
ATOM 772 C C . LEU A 1 99 ? -14.881 -11.902 6.727 1.00 94.94 99 LEU A C 1
ATOM 774 O O . LEU A 1 99 ? -14.720 -11.882 7.947 1.00 94.94 99 LEU A O 1
ATOM 778 N N . TRP A 1 100 ? -13.885 -12.048 5.864 1.00 95.44 100 TRP A N 1
ATOM 779 C CA . TRP A 1 100 ? -12.482 -12.156 6.232 1.00 95.44 100 TRP A CA 1
ATOM 780 C C . TRP A 1 100 ? -11.710 -10.984 5.643 1.00 95.44 100 TRP A C 1
ATOM 782 O O . TRP A 1 100 ? -11.943 -10.614 4.494 1.00 95.44 100 TRP A O 1
ATOM 792 N N . ALA A 1 101 ? -10.788 -10.419 6.412 1.00 95.00 101 ALA A N 1
ATOM 793 C CA . ALA A 1 101 ? -9.871 -9.384 5.956 1.00 95.00 101 ALA A CA 1
ATOM 794 C C . ALA A 1 101 ? -8.437 -9.913 5.967 1.00 95.00 101 ALA A C 1
ATOM 796 O O . ALA A 1 101 ? -8.057 -10.692 6.852 1.00 95.00 101 ALA A O 1
ATOM 797 N N . ALA A 1 102 ? -7.654 -9.485 4.982 1.00 93.25 102 ALA A N 1
ATOM 798 C CA . ALA A 1 102 ? -6.229 -9.756 4.963 1.00 93.25 102 ALA A CA 1
ATOM 799 C C . ALA A 1 102 ? -5.513 -8.954 6.071 1.00 93.25 102 ALA A C 1
ATOM 801 O O . ALA A 1 102 ? -5.995 -7.888 6.476 1.00 93.25 102 ALA A O 1
ATOM 802 N N . PRO A 1 103 ? -4.362 -9.438 6.565 1.00 94.31 103 PRO A N 1
ATOM 803 C CA . PRO A 1 103 ? -3.540 -8.736 7.548 1.00 94.31 103 PRO A CA 1
ATOM 804 C C . PRO A 1 103 ? -3.247 -7.264 7.214 1.00 94.31 103 PRO A C 1
ATOM 806 O O . PRO A 1 103 ? -3.368 -6.404 8.084 1.00 94.31 103 PRO A O 1
ATOM 809 N N . GLU A 1 104 ? -2.927 -6.956 5.958 1.00 94.12 104 GLU A N 1
ATOM 810 C CA . GLU A 1 104 ? -2.621 -5.605 5.476 1.00 94.12 104 GLU A CA 1
ATOM 811 C C . GLU A 1 104 ? -3.860 -4.692 5.509 1.00 94.12 104 GLU A C 1
ATOM 813 O O . GLU A 1 104 ? -3.778 -3.530 5.910 1.00 94.12 104 GLU A O 1
ATOM 818 N N . GLU A 1 105 ? -5.029 -5.225 5.127 1.00 94.44 105 GLU A N 1
ATOM 819 C CA . GLU A 1 105 ? -6.312 -4.510 5.156 1.00 94.44 105 GLU A CA 1
ATOM 820 C C . GLU A 1 105 ? -6.726 -4.174 6.589 1.00 94.44 105 GLU A C 1
ATOM 822 O O . GLU A 1 105 ? -7.110 -3.041 6.883 1.00 94.44 105 GLU A O 1
ATOM 827 N N . ALA A 1 106 ? -6.636 -5.156 7.489 1.00 94.88 106 ALA A N 1
ATOM 828 C CA . ALA A 1 106 ? -6.992 -4.977 8.888 1.00 94.88 106 ALA A CA 1
ATOM 829 C C . ALA A 1 106 ? -6.059 -3.980 9.579 1.00 94.88 106 ALA A C 1
ATOM 831 O O . ALA A 1 106 ? -6.533 -3.108 10.304 1.00 94.88 106 ALA A O 1
ATOM 832 N N . LEU A 1 107 ? -4.751 -4.067 9.319 1.00 95.38 107 LEU A N 1
ATOM 833 C CA . LEU A 1 107 ? -3.776 -3.134 9.876 1.00 95.38 107 LEU A CA 1
ATOM 834 C C . LEU A 1 107 ? -4.032 -1.700 9.392 1.00 95.38 107 LEU A C 1
ATOM 836 O O . LEU A 1 107 ? -4.015 -0.776 10.203 1.00 95.38 107 LEU A O 1
ATOM 840 N N . PHE A 1 108 ? -4.383 -1.526 8.114 1.00 94.94 108 PHE A N 1
ATOM 841 C CA . PHE A 1 108 ? -4.767 -0.222 7.572 1.00 94.94 108 PHE A CA 1
ATOM 842 C C . PHE A 1 108 ? -6.031 0.337 8.229 1.00 94.94 108 PHE A C 1
ATOM 844 O O . PHE A 1 108 ? -6.059 1.497 8.637 1.00 94.94 108 PHE A O 1
ATOM 851 N N . LEU A 1 109 ? -7.081 -0.473 8.382 1.00 93.88 109 LEU A N 1
ATOM 852 C CA . LEU A 1 109 ? -8.318 -0.027 9.032 1.00 93.88 109 LEU A CA 1
ATOM 853 C C . LEU A 1 109 ? -8.132 0.256 10.529 1.00 93.88 109 LEU A C 1
ATOM 855 O O . LEU A 1 109 ? -8.796 1.149 11.062 1.00 93.88 109 LEU A O 1
ATOM 859 N N . LEU A 1 110 ? -7.232 -0.474 11.192 1.00 93.50 110 LEU A N 1
ATOM 860 C CA . LEU A 1 110 ? -6.829 -0.229 12.575 1.00 93.50 110 LEU A CA 1
ATOM 861 C C . LEU A 1 110 ? -6.077 1.106 12.695 1.00 93.50 110 LEU A C 1
ATOM 863 O O . LEU A 1 110 ? -6.420 1.913 13.554 1.00 93.50 110 LEU A O 1
ATOM 867 N N . GLU A 1 111 ? -5.123 1.388 11.799 1.00 91.50 111 GLU A N 1
ATOM 868 C CA . GLU A 1 111 ? -4.401 2.673 11.739 1.00 91.50 111 GLU A CA 1
ATOM 869 C C . GLU A 1 111 ? -5.354 3.854 11.487 1.00 91.50 111 GLU A C 1
ATOM 871 O O . GLU A 1 111 ? -5.210 4.914 12.089 1.00 91.50 111 GLU A O 1
ATOM 876 N N . GLN A 1 112 ? -6.373 3.667 10.643 1.00 88.38 112 GLN A N 1
ATOM 877 C CA . GLN A 1 112 ? -7.409 4.676 10.386 1.00 88.38 112 GLN A CA 1
ATOM 878 C C . GLN A 1 112 ? -8.434 4.820 11.528 1.00 88.38 112 GLN A C 1
ATOM 880 O O . GLN A 1 112 ? -9.353 5.636 11.424 1.00 88.38 112 GLN A O 1
ATOM 885 N N . GLY A 1 113 ? -8.338 4.019 12.595 1.00 88.06 113 GLY A N 1
ATOM 886 C CA . GLY A 1 113 ? -9.280 4.049 13.717 1.00 88.06 113 GLY A CA 1
ATOM 887 C C . GLY A 1 113 ? -10.702 3.623 13.337 1.00 88.06 113 GLY A C 1
ATOM 888 O O . GLY A 1 113 ? -11.668 4.133 13.898 1.00 88.06 113 GLY A O 1
ATOM 889 N N . SER A 1 114 ? -10.844 2.739 12.344 1.00 90.50 114 SER A N 1
ATOM 890 C CA . SER A 1 114 ? -12.138 2.225 11.853 1.00 90.50 114 SER A CA 1
ATOM 891 C C . SER A 1 114 ? -12.373 0.744 12.184 1.00 90.50 114 SER A C 1
ATOM 893 O O . SER A 1 114 ? -13.478 0.228 11.981 1.00 90.50 114 SER A O 1
ATOM 895 N N . LEU A 1 115 ? -11.352 0.061 12.704 1.00 93.44 115 LEU A N 1
ATOM 896 C CA . LEU A 1 115 ? -11.384 -1.337 13.126 1.00 93.44 115 LEU A CA 1
ATOM 897 C C . LEU A 1 115 ? -10.781 -1.469 14.528 1.00 93.44 115 LEU A C 1
ATOM 899 O O . LEU A 1 115 ? -9.708 -0.938 14.784 1.00 93.44 115 LEU A O 1
ATOM 903 N N . GLU A 1 116 ? -11.445 -2.217 15.401 1.00 94.00 116 GLU A N 1
ATOM 904 C CA . GLU A 1 116 ? -10.902 -2.719 16.662 1.00 94.00 116 GLU A CA 1
ATOM 905 C C . GLU A 1 116 ? -10.527 -4.195 16.471 1.00 94.00 116 GLU A C 1
ATOM 907 O O . GLU A 1 116 ? -11.352 -5.006 16.034 1.00 94.00 116 GLU A O 1
ATOM 912 N N . LEU A 1 117 ? -9.264 -4.538 16.730 1.00 95.38 117 LEU A N 1
ATOM 913 C CA . LEU A 1 117 ? -8.716 -5.870 16.478 1.00 95.38 117 LEU A CA 1
ATOM 914 C C . LEU A 1 117 ? -8.484 -6.608 17.797 1.00 95.38 117 LEU A C 1
ATOM 916 O O . LEU A 1 117 ? -7.850 -6.070 18.697 1.00 95.38 117 LEU A O 1
ATOM 920 N N . TYR A 1 118 ? -8.939 -7.854 17.886 1.00 96.00 118 TYR A N 1
ATOM 921 C CA . TYR A 1 118 ? -8.789 -8.709 19.061 1.00 96.00 118 TYR A CA 1
ATOM 922 C C . TYR A 1 118 ? -7.912 -9.925 18.772 1.00 96.00 118 TYR A C 1
ATOM 924 O O . TYR A 1 118 ? -7.952 -10.500 17.683 1.00 96.00 118 TYR A O 1
ATOM 932 N N . TYR A 1 119 ? -7.174 -10.374 19.785 1.00 94.56 119 TYR A N 1
ATOM 933 C CA . TYR A 1 119 ? -6.447 -11.638 19.774 1.00 94.56 119 TYR A CA 1
ATOM 934 C C . TYR A 1 119 ? -6.570 -12.323 21.137 1.00 94.56 119 TYR A C 1
ATOM 936 O O . TYR A 1 119 ? -6.319 -11.710 22.171 1.00 94.56 119 TYR A O 1
ATOM 944 N N . GLY A 1 120 ? -7.020 -13.583 21.151 1.00 91.00 120 GLY A N 1
ATOM 945 C CA . GLY A 1 120 ? -7.248 -14.321 22.401 1.00 91.00 120 GLY A CA 1
ATOM 946 C C . GLY A 1 120 ? -8.258 -13.655 23.349 1.00 91.00 120 GLY A C 1
ATOM 947 O O . GLY A 1 120 ? -8.133 -13.791 24.559 1.00 91.00 120 GLY A O 1
ATOM 948 N N . GLY A 1 121 ? -9.221 -12.895 22.814 1.00 91.25 121 GLY A N 1
ATOM 949 C CA . GLY A 1 121 ? -10.209 -12.146 23.602 1.00 91.25 121 GLY A CA 1
ATOM 950 C C . GLY A 1 121 ? -9.735 -10.782 24.117 1.00 91.2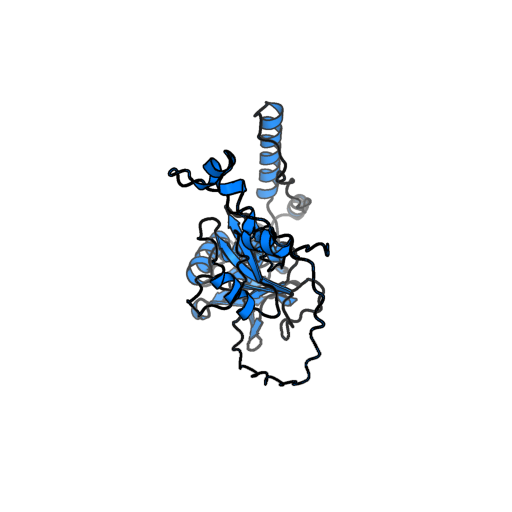5 121 GLY A C 1
ATOM 951 O O . GLY A 1 121 ? -10.531 -10.056 24.704 1.00 91.25 121 GLY A O 1
ATOM 952 N N . MET A 1 122 ? -8.482 -10.396 23.860 1.00 93.31 122 MET A N 1
ATOM 953 C CA . MET A 1 122 ? -7.927 -9.107 24.279 1.00 93.31 122 MET A CA 1
ATOM 954 C C . MET A 1 122 ? -7.832 -8.134 23.097 1.00 93.31 122 MET A C 1
ATOM 956 O O . MET A 1 122 ? -7.410 -8.559 22.016 1.00 93.31 122 MET A O 1
ATOM 960 N N . PRO A 1 123 ? -8.195 -6.849 23.269 1.00 93.94 123 PRO A N 1
ATOM 961 C CA . PRO A 1 123 ? -8.001 -5.846 22.229 1.00 93.94 123 PRO A CA 1
ATOM 962 C C . PRO A 1 123 ? -6.504 -5.589 22.027 1.00 93.94 123 PRO A C 1
ATOM 964 O O . PRO A 1 123 ? -5.742 -5.486 22.990 1.00 93.94 123 PRO A O 1
ATOM 967 N N . LEU A 1 124 ? -6.084 -5.488 20.771 1.00 94.88 124 LEU A N 1
ATOM 968 C CA . LEU A 1 124 ? -4.710 -5.191 20.392 1.00 94.88 124 LEU A CA 1
ATOM 969 C C . LEU A 1 124 ? -4.505 -3.686 20.246 1.00 94.88 124 LEU A C 1
ATOM 971 O O . LEU A 1 124 ? -5.278 -3.000 19.575 1.00 94.88 124 LEU A O 1
ATOM 975 N N . THR A 1 125 ? -3.406 -3.180 20.805 1.00 93.69 125 THR A N 1
ATOM 976 C CA . THR A 1 125 ? -2.925 -1.839 20.458 1.00 93.69 125 THR A CA 1
ATOM 977 C C . THR A 1 125 ? -2.365 -1.825 19.035 1.00 93.69 125 THR A C 1
ATOM 979 O O . THR A 1 125 ? -1.958 -2.862 18.504 1.00 93.69 125 THR A O 1
ATOM 982 N N . LEU A 1 126 ? -2.277 -0.641 18.419 1.00 92.88 126 LEU A N 1
ATOM 983 C CA . LEU A 1 126 ? -1.684 -0.488 17.086 1.00 92.88 126 LEU A CA 1
ATOM 984 C C . LEU A 1 126 ? -0.268 -1.087 17.032 1.00 92.88 126 LEU A C 1
ATOM 986 O O . LEU A 1 126 ? 0.035 -1.892 16.155 1.00 92.88 126 LEU A O 1
ATOM 990 N N . GLN A 1 127 ? 0.578 -0.766 18.015 1.00 94.31 127 GLN A N 1
ATOM 991 C CA . GLN A 1 127 ? 1.949 -1.280 18.096 1.00 94.31 127 GLN A CA 1
ATOM 992 C C . GLN A 1 127 ? 1.995 -2.810 18.232 1.00 94.31 127 GLN A C 1
ATOM 994 O O . GLN A 1 127 ? 2.815 -3.467 17.586 1.00 94.31 127 GLN A O 1
ATOM 999 N N . GLN A 1 128 ? 1.112 -3.391 19.050 1.00 94.56 128 GLN A N 1
ATOM 1000 C CA . GLN A 1 128 ? 1.003 -4.844 19.178 1.00 94.56 128 GLN A CA 1
ATOM 1001 C C . GLN A 1 128 ? 0.557 -5.487 17.863 1.00 94.56 128 GLN A C 1
ATOM 1003 O O . GLN A 1 128 ? 1.150 -6.479 17.449 1.00 94.56 128 GLN A O 1
ATOM 1008 N N . ALA A 1 129 ? -0.424 -4.905 17.170 1.00 94.69 129 ALA A N 1
ATOM 1009 C CA . ALA A 1 129 ? -0.875 -5.394 15.872 1.00 94.69 129 ALA A CA 1
ATOM 1010 C C . ALA A 1 129 ? 0.255 -5.378 14.830 1.00 94.69 129 ALA A C 1
ATOM 1012 O O . ALA A 1 129 ? 0.470 -6.389 14.167 1.00 94.69 129 ALA A O 1
ATOM 1013 N N . PHE A 1 130 ? 1.044 -4.299 14.742 1.00 94.06 130 PHE A N 1
ATOM 1014 C CA . PHE A 1 130 ? 2.243 -4.261 13.891 1.00 94.06 130 PHE A CA 1
ATOM 1015 C C . PHE A 1 130 ? 3.233 -5.378 14.239 1.00 94.06 130 PHE A C 1
ATOM 1017 O O . PHE A 1 130 ? 3.751 -6.050 13.349 1.00 94.06 130 PHE A O 1
ATOM 1024 N N . SER A 1 131 ? 3.466 -5.601 15.532 1.00 92.88 131 SER A N 1
ATOM 1025 C CA . SER A 1 131 ? 4.431 -6.593 16.019 1.00 92.88 131 SER A CA 1
ATOM 1026 C C . SER A 1 131 ? 3.982 -8.035 15.758 1.00 92.88 131 SER A C 1
ATOM 1028 O O . SER A 1 131 ? 4.819 -8.906 15.549 1.00 92.88 131 SER A O 1
ATOM 1030 N N . ILE A 1 132 ? 2.671 -8.291 15.755 1.00 91.75 132 ILE A N 1
ATOM 1031 C CA . ILE A 1 132 ? 2.088 -9.618 15.517 1.00 91.75 132 ILE A CA 1
ATOM 1032 C C . ILE A 1 132 ? 1.937 -9.899 14.015 1.00 91.75 132 ILE A C 1
ATOM 1034 O O . ILE A 1 132 ? 2.231 -11.006 13.566 1.00 91.75 132 ILE A O 1
ATOM 1038 N N . LEU A 1 133 ? 1.473 -8.917 13.232 1.00 91.19 133 LEU A N 1
ATOM 1039 C CA . LEU A 1 133 ? 1.122 -9.117 11.824 1.00 91.19 133 LEU A CA 1
ATOM 1040 C C . LEU A 1 133 ? 2.340 -9.045 10.891 1.00 91.19 133 LEU A C 1
ATOM 1042 O O . LEU A 1 133 ? 2.450 -9.880 9.996 1.00 91.19 133 LEU A O 1
ATOM 1046 N N . LEU A 1 134 ? 3.276 -8.106 11.090 1.00 88.69 134 LEU A N 1
ATOM 1047 C CA . LEU A 1 134 ? 4.404 -7.925 10.163 1.00 88.69 134 LEU A CA 1
ATOM 1048 C C . LEU A 1 134 ? 5.314 -9.160 10.043 1.00 88.69 134 LEU A C 1
ATOM 1050 O O . LEU A 1 134 ? 5.506 -9.641 8.927 1.00 88.69 134 LEU A O 1
ATOM 1054 N N . PRO A 1 135 ? 5.879 -9.726 11.131 1.00 82.81 135 PRO A N 1
ATOM 1055 C CA . PRO A 1 135 ? 6.980 -10.687 11.004 1.00 82.81 135 PRO A CA 1
ATOM 1056 C C . PRO A 1 135 ? 6.621 -11.953 10.222 1.00 82.81 135 PRO A C 1
ATOM 1058 O O . PRO A 1 135 ? 7.498 -12.592 9.645 1.00 82.81 135 PRO A O 1
ATOM 1061 N N . HIS A 1 136 ? 5.338 -12.313 10.205 1.00 73.44 136 HIS A N 1
ATOM 1062 C CA . HIS A 1 136 ? 4.861 -13.555 9.612 1.00 73.44 136 HIS A CA 1
ATOM 1063 C C . HIS A 1 136 ? 4.110 -13.357 8.293 1.00 73.44 136 HIS A C 1
ATOM 1065 O O . HIS A 1 136 ? 4.019 -14.309 7.520 1.00 73.44 136 HIS A O 1
ATOM 1071 N N . MET A 1 137 ? 3.576 -12.160 8.027 1.00 83.50 137 MET A N 1
ATOM 1072 C CA . MET A 1 137 ? 2.650 -11.946 6.909 1.00 83.50 137 MET A CA 1
ATOM 1073 C C . MET A 1 137 ? 3.262 -11.105 5.782 1.00 83.50 137 MET A C 1
ATOM 1075 O O . MET A 1 137 ? 3.160 -11.490 4.617 1.00 83.50 137 MET A O 1
ATOM 1079 N N . PHE A 1 138 ? 3.902 -9.976 6.110 1.00 87.00 138 PHE A N 1
ATOM 1080 C CA . PHE A 1 138 ? 4.439 -9.024 5.130 1.00 87.00 138 PHE A CA 1
ATOM 1081 C C . PHE A 1 138 ? 5.473 -8.072 5.747 1.00 87.00 138 PHE A C 1
ATOM 1083 O O . PHE A 1 138 ? 5.467 -7.779 6.937 1.00 87.00 138 PHE A O 1
ATOM 1090 N N . THR A 1 139 ? 6.373 -7.532 4.926 1.00 91.69 139 THR A N 1
ATOM 1091 C CA . THR A 1 139 ? 7.390 -6.583 5.401 1.00 91.69 139 THR A CA 1
ATOM 1092 C C . THR A 1 139 ? 6.799 -5.201 5.691 1.00 91.69 139 THR A C 1
ATOM 1094 O O . THR A 1 139 ? 5.778 -4.810 5.128 1.00 91.69 139 THR A O 1
ATOM 1097 N N . LEU A 1 140 ? 7.475 -4.403 6.522 1.00 92.50 140 LEU A N 1
ATOM 1098 C CA . LEU A 1 140 ? 7.056 -3.020 6.773 1.00 92.50 140 LEU A CA 1
ATOM 1099 C C . LEU A 1 140 ? 6.978 -2.199 5.472 1.00 92.50 140 LEU A C 1
ATOM 1101 O O . LEU A 1 140 ? 6.020 -1.462 5.269 1.00 92.50 140 LEU A O 1
ATOM 1105 N N . ASP A 1 141 ? 7.931 -2.370 4.554 1.00 93.12 141 ASP A N 1
ATOM 1106 C CA . ASP A 1 141 ? 7.920 -1.663 3.266 1.00 93.12 141 ASP A CA 1
ATOM 1107 C C . ASP A 1 141 ? 6.723 -2.055 2.399 1.00 93.12 141 ASP A C 1
ATOM 1109 O O . ASP A 1 141 ? 6.147 -1.202 1.726 1.00 93.12 141 ASP A O 1
ATOM 1113 N N . HIS A 1 142 ? 6.304 -3.325 2.460 1.00 93.75 142 HIS A N 1
ATOM 1114 C CA . HIS A 1 142 ? 5.088 -3.786 1.797 1.00 93.75 142 HIS A CA 1
ATOM 1115 C C . HIS A 1 142 ? 3.866 -3.002 2.278 1.00 93.75 142 HIS A C 1
ATOM 1117 O O . HIS A 1 142 ? 3.092 -2.490 1.467 1.00 93.75 142 HIS A O 1
ATOM 1123 N N . TYR A 1 143 ? 3.746 -2.838 3.594 1.00 95.31 143 TYR A N 1
ATOM 1124 C CA . TYR A 1 143 ? 2.670 -2.068 4.203 1.00 95.31 143 TYR A CA 1
ATOM 1125 C C . TYR A 1 143 ? 2.730 -0.578 3.878 1.00 95.31 143 TYR A C 1
ATOM 1127 O O . TYR A 1 143 ? 1.708 0.026 3.564 1.00 95.31 143 TYR A O 1
ATOM 1135 N N . ILE A 1 144 ? 3.920 0.023 3.921 1.00 94.94 144 ILE A N 1
ATOM 1136 C CA . ILE A 1 144 ? 4.099 1.446 3.621 1.00 94.94 144 ILE A CA 1
ATOM 1137 C C . ILE A 1 144 ? 3.642 1.744 2.187 1.00 94.94 144 ILE A C 1
ATOM 1139 O O . ILE A 1 144 ? 2.899 2.703 1.972 1.00 94.94 144 ILE A O 1
ATOM 1143 N N . VAL A 1 145 ? 4.020 0.904 1.215 1.00 96.50 145 VAL A N 1
ATOM 1144 C CA . VAL A 1 145 ? 3.570 1.031 -0.183 1.00 96.50 145 VAL A CA 1
ATOM 1145 C C . VAL A 1 145 ? 2.063 0.815 -0.304 1.00 96.50 145 VAL A C 1
ATOM 1147 O O . VAL A 1 145 ? 1.388 1.599 -0.971 1.00 96.50 145 VAL A O 1
ATOM 1150 N N . TYR A 1 146 ? 1.526 -0.208 0.362 1.00 96.12 146 TYR A N 1
ATOM 1151 C CA . TYR A 1 146 ? 0.092 -0.490 0.390 1.00 96.12 146 TYR A CA 1
ATOM 1152 C C . TYR A 1 146 ? -0.719 0.711 0.900 1.00 96.12 146 TYR A C 1
ATOM 1154 O O . TYR A 1 146 ? -1.585 1.234 0.197 1.00 96.12 146 TYR A O 1
ATOM 1162 N N . ALA A 1 147 ? -0.380 1.213 2.089 1.00 95.19 147 ALA A N 1
ATOM 1163 C CA . ALA A 1 147 ? -1.045 2.347 2.715 1.00 95.19 147 ALA A CA 1
ATOM 1164 C C . ALA A 1 147 ? -0.866 3.642 1.905 1.00 95.19 147 ALA A C 1
ATOM 1166 O O . ALA A 1 147 ? -1.793 4.448 1.816 1.00 95.19 147 ALA A O 1
ATOM 1167 N N . TYR A 1 148 ? 0.299 3.844 1.278 1.00 95.44 148 TYR A N 1
ATOM 1168 C CA . TYR A 1 148 ? 0.542 4.969 0.374 1.00 95.44 148 TYR A CA 1
ATOM 1169 C C . TYR A 1 148 ? -0.430 4.964 -0.814 1.00 95.44 148 TYR A C 1
ATOM 1171 O O . TYR A 1 148 ? -1.100 5.966 -1.059 1.00 95.44 148 TYR A O 1
ATOM 1179 N N . LEU A 1 149 ? -0.566 3.833 -1.511 1.00 95.69 149 LEU A N 1
ATOM 1180 C CA . LEU A 1 149 ? -1.461 3.703 -2.664 1.00 95.69 149 LEU A CA 1
ATOM 1181 C C . LEU A 1 149 ? -2.939 3.863 -2.278 1.00 95.69 149 LEU A C 1
ATOM 1183 O O . LEU A 1 149 ? -3.685 4.535 -2.991 1.00 95.69 149 LEU A O 1
ATOM 1187 N N . LEU A 1 150 ? -3.353 3.313 -1.133 1.00 94.19 150 LEU A N 1
ATOM 1188 C CA . LEU A 1 150 ? -4.713 3.498 -0.620 1.00 94.19 150 LEU A CA 1
ATOM 1189 C C . LEU A 1 150 ? -5.022 4.961 -0.288 1.00 94.19 150 LEU A C 1
ATOM 1191 O O . LEU A 1 150 ? -6.106 5.445 -0.606 1.00 94.19 150 LEU A O 1
ATOM 1195 N N . ARG A 1 151 ? -4.072 5.691 0.313 1.00 92.94 151 ARG A N 1
ATOM 1196 C CA . ARG A 1 151 ? -4.236 7.124 0.622 1.00 92.94 151 ARG A CA 1
ATOM 1197 C C . ARG A 1 151 ? -4.335 7.999 -0.628 1.00 92.94 151 ARG A C 1
ATOM 1199 O O . ARG A 1 151 ? -4.963 9.050 -0.570 1.00 92.94 151 ARG A O 1
ATOM 1206 N N . LEU A 1 152 ? -3.783 7.554 -1.758 1.00 91.56 152 LEU A N 1
ATOM 1207 C CA . LEU A 1 152 ? -3.992 8.186 -3.067 1.00 91.56 152 LEU A CA 1
ATOM 1208 C C . LEU A 1 152 ? -5.366 7.866 -3.687 1.00 91.56 152 LEU A C 1
ATOM 1210 O O . LEU A 1 152 ? -5.702 8.407 -4.739 1.00 91.56 152 LEU A O 1
ATOM 1214 N N . GLY A 1 153 ? -6.164 7.000 -3.057 1.00 91.81 153 GLY A N 1
ATOM 1215 C CA . GLY A 1 153 ? -7.494 6.609 -3.523 1.00 91.81 153 GLY A CA 1
ATOM 1216 C C . GLY A 1 153 ? -7.503 5.438 -4.506 1.00 91.81 153 GLY A C 1
ATOM 1217 O O . GLY A 1 153 ? -8.548 5.146 -5.085 1.00 91.81 153 GLY A O 1
ATOM 1218 N N . PHE A 1 154 ? -6.373 4.757 -4.712 1.00 94.38 154 PHE A N 1
ATOM 1219 C CA . PHE A 1 154 ? -6.356 3.538 -5.514 1.00 94.38 154 PHE A CA 1
ATOM 1220 C C . PHE A 1 154 ? -6.963 2.358 -4.759 1.00 94.38 154 PHE A C 1
ATOM 1222 O O . PHE A 1 154 ? -6.966 2.306 -3.531 1.00 94.38 154 PHE A O 1
ATOM 1229 N N . ILE A 1 155 ? -7.425 1.369 -5.517 1.00 93.50 155 ILE A N 1
ATOM 1230 C CA . ILE A 1 155 ? -7.816 0.069 -4.979 1.00 93.50 155 ILE A CA 1
ATOM 1231 C C . ILE A 1 155 ? -6.628 -0.867 -5.173 1.00 93.50 155 ILE A C 1
ATOM 1233 O O . ILE A 1 155 ? -6.152 -1.036 -6.295 1.00 93.50 155 ILE A O 1
ATOM 1237 N N . VAL A 1 156 ? -6.137 -1.453 -4.085 1.00 94.88 156 VAL A N 1
ATOM 1238 C CA . VAL A 1 156 ? -4.914 -2.262 -4.075 1.00 94.88 156 VAL A CA 1
ATOM 1239 C C . VAL A 1 156 ? -5.272 -3.686 -3.688 1.00 94.88 156 VAL A C 1
ATOM 1241 O O . VAL A 1 156 ? -5.891 -3.913 -2.653 1.00 94.88 156 VAL A O 1
ATOM 1244 N N . VAL A 1 157 ? -4.882 -4.645 -4.520 1.00 92.38 157 VAL A N 1
ATOM 1245 C CA . VAL A 1 157 ? -5.139 -6.072 -4.314 1.00 92.38 157 VAL A CA 1
ATOM 1246 C C . VAL A 1 157 ? -3.818 -6.820 -4.387 1.00 92.38 157 VAL A C 1
ATOM 1248 O O . VAL A 1 157 ? -2.943 -6.470 -5.175 1.00 92.38 157 VAL A O 1
ATOM 1251 N N . LYS A 1 158 ? -3.656 -7.869 -3.582 1.00 91.69 158 LYS A N 1
ATOM 1252 C CA 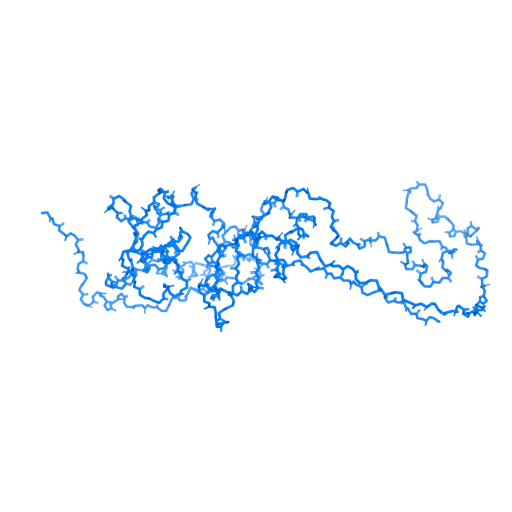. LYS A 1 158 ? -2.478 -8.737 -3.657 1.00 91.69 158 LYS A CA 1
ATOM 1253 C C . LYS A 1 158 ? -2.378 -9.390 -5.037 1.00 91.69 158 LYS A C 1
ATOM 1255 O O . LYS A 1 158 ? -3.342 -9.998 -5.509 1.00 91.69 158 LYS A O 1
ATOM 1260 N N . HIS A 1 159 ? -1.207 -9.286 -5.659 1.00 91.94 159 HIS A N 1
ATOM 1261 C CA . HIS A 1 159 ? -0.971 -9.896 -6.961 1.00 91.94 159 HIS A CA 1
ATOM 1262 C C . HIS A 1 159 ? -0.953 -11.424 -6.846 1.00 91.94 159 HIS A C 1
ATOM 1264 O O . HIS A 1 159 ? -0.329 -11.991 -5.946 1.00 91.94 159 HIS A O 1
ATOM 1270 N N . HIS A 1 160 ? -1.627 -12.094 -7.779 1.00 85.94 160 HIS A N 1
ATOM 1271 C CA . HIS A 1 160 ? -1.611 -13.548 -7.899 1.00 85.94 160 HIS A CA 1
ATOM 1272 C C . HIS A 1 160 ? -1.085 -13.921 -9.279 1.00 85.94 160 HIS A C 1
ATOM 1274 O O . HIS A 1 160 ? -1.669 -13.533 -10.293 1.00 85.94 160 HIS A O 1
ATOM 1280 N N . LYS A 1 161 ? -0.008 -14.716 -9.317 1.00 79.19 161 LYS A N 1
ATOM 1281 C CA . LYS A 1 161 ? 0.577 -15.190 -10.574 1.00 79.19 161 LYS A CA 1
ATOM 1282 C C . LYS A 1 161 ? -0.480 -15.936 -11.377 1.00 79.19 161 LYS A C 1
ATOM 1284 O O . LYS A 1 161 ? -0.946 -17.005 -10.973 1.00 79.19 161 LYS A O 1
ATOM 1289 N N . LYS A 1 162 ? -0.864 -15.385 -12.527 1.00 67.19 162 LYS A N 1
ATOM 1290 C CA . LYS A 1 162 ? -1.751 -16.082 -13.457 1.00 67.19 162 LYS A CA 1
ATOM 1291 C C . LYS A 1 162 ? -0.976 -17.277 -14.001 1.00 67.19 162 LYS A C 1
ATOM 1293 O O . LYS A 1 162 ? 0.075 -17.107 -14.612 1.00 67.19 162 LYS A O 1
ATOM 1298 N N . SER A 1 163 ? -1.477 -18.493 -13.781 1.00 43.53 163 SER A N 1
ATOM 1299 C CA . SER A 1 163 ? -0.961 -19.669 -14.486 1.00 43.53 163 SER A CA 1
ATOM 1300 C C . SER A 1 163 ? -1.239 -19.462 -15.973 1.00 43.53 163 SER A C 1
ATOM 1302 O O . SER A 1 163 ? -2.368 -19.626 -16.438 1.00 43.53 163 SER A O 1
ATOM 1304 N N . PHE A 1 164 ? -0.231 -19.011 -16.714 1.00 42.38 164 PHE A N 1
ATOM 1305 C CA . PHE A 1 164 ? -0.327 -18.834 -18.152 1.00 42.38 164 PHE A CA 1
ATOM 1306 C C . PHE A 1 164 ? -0.449 -20.220 -18.799 1.00 42.38 164 PHE A C 1
ATOM 1308 O O . PHE A 1 164 ? 0.546 -20.890 -19.073 1.00 42.38 164 PHE A O 1
ATOM 1315 N N . ARG A 1 165 ? -1.682 -20.688 -19.036 1.00 33.53 165 ARG A N 1
ATOM 1316 C CA . ARG A 1 165 ? -1.931 -21.746 -20.022 1.00 33.53 165 ARG A CA 1
ATOM 1317 C C . ARG A 1 165 ? -1.684 -21.116 -21.382 1.00 33.53 165 ARG A C 1
ATOM 1319 O O . ARG A 1 165 ? -2.531 -20.381 -21.879 1.00 33.53 165 ARG A O 1
ATOM 1326 N N . GLY A 1 166 ? -0.500 -21.356 -21.936 1.00 35.06 166 GLY A N 1
ATOM 1327 C CA . GLY A 1 166 ? -0.090 -20.778 -23.206 1.00 35.06 166 GLY A CA 1
ATOM 1328 C C . GLY A 1 166 ? -1.106 -21.054 -24.306 1.00 35.06 166 GLY A C 1
ATOM 1329 O O . GLY A 1 166 ? -1.183 -22.167 -24.823 1.00 35.06 166 GLY A O 1
ATOM 1330 N N . SER A 1 167 ? -1.855 -20.026 -24.708 1.00 31.91 167 SER A N 1
ATOM 1331 C CA . SER A 1 167 ? -2.431 -20.006 -26.043 1.00 31.91 167 SER A CA 1
ATOM 1332 C C . SER A 1 167 ? -1.266 -19.789 -26.999 1.00 31.91 167 SER A C 1
ATOM 1334 O O . SER A 1 167 ? -0.789 -18.672 -27.194 1.00 31.91 167 SER A O 1
ATOM 1336 N N . ARG A 1 168 ? -0.756 -20.898 -27.528 1.00 34.50 168 ARG A N 1
ATOM 1337 C CA . ARG A 1 168 ? 0.197 -20.946 -28.631 1.00 34.50 168 ARG A CA 1
ATOM 1338 C C . ARG A 1 168 ? -0.426 -20.156 -29.787 1.00 34.50 168 ARG A C 1
ATOM 1340 O O . ARG A 1 168 ? -1.316 -20.665 -30.460 1.00 34.50 168 ARG A O 1
ATOM 1347 N N . GLN A 1 169 ? -0.030 -18.899 -29.973 1.00 36.22 169 GLN A N 1
ATOM 1348 C CA . GLN A 1 169 ? -0.358 -18.179 -31.196 1.00 36.22 169 GLN A CA 1
ATOM 1349 C C . GLN A 1 169 ? 0.440 -18.852 -32.309 1.00 36.22 169 GLN A C 1
ATOM 1351 O O . GLN A 1 169 ? 1.668 -18.830 -32.333 1.00 36.22 169 GLN A O 1
ATOM 1356 N N . SER A 1 170 ? -0.282 -19.564 -33.165 1.00 31.95 170 SER A N 1
ATOM 1357 C CA . SER A 1 170 ? 0.204 -20.084 -34.431 1.00 31.95 170 SER A CA 1
ATOM 1358 C C . SER A 1 170 ? 0.695 -18.917 -35.281 1.00 31.95 170 SER A C 1
ATOM 1360 O O . SER A 1 170 ? -0.095 -18.047 -35.646 1.00 31.95 170 SER A O 1
ATOM 1362 N N . ASN A 1 171 ? 1.991 -18.915 -35.592 1.00 30.48 171 ASN A N 1
ATOM 1363 C CA . ASN A 1 171 ? 2.575 -18.046 -36.604 1.00 30.48 171 ASN A CA 1
ATOM 1364 C C . ASN A 1 171 ? 1.827 -18.255 -37.926 1.00 30.48 171 ASN A C 1
ATOM 1366 O O . ASN A 1 171 ? 1.896 -19.335 -38.513 1.00 30.48 171 ASN A O 1
ATOM 1370 N N . ALA A 1 172 ? 1.119 -17.226 -38.384 1.00 29.25 172 ALA A N 1
ATOM 1371 C CA . ALA A 1 172 ? 0.650 -17.148 -39.755 1.00 29.25 172 ALA A CA 1
ATOM 1372 C C . ALA A 1 172 ? 1.817 -16.659 -40.621 1.00 29.25 172 ALA A C 1
ATOM 1374 O O . ALA A 1 172 ? 2.258 -15.516 -40.518 1.00 29.25 172 ALA A O 1
ATOM 1375 N N . THR A 1 173 ? 2.342 -17.566 -41.437 1.00 30.86 173 THR A N 1
ATOM 1376 C CA . THR A 1 173 ? 3.242 -17.283 -42.554 1.00 30.86 173 THR A CA 1
ATOM 1377 C C . THR A 1 173 ? 2.496 -16.484 -43.618 1.00 30.86 173 THR A C 1
ATOM 1379 O O . THR A 1 173 ? 1.480 -16.953 -44.130 1.00 30.86 173 THR A O 1
ATOM 1382 N N . ALA A 1 174 ? 3.021 -15.316 -43.974 1.00 29.77 174 ALA A N 1
ATOM 1383 C CA . ALA A 1 174 ? 2.660 -14.611 -45.196 1.00 29.77 174 ALA A CA 1
ATOM 1384 C C . ALA A 1 174 ? 3.936 -14.399 -46.020 1.00 29.77 174 ALA A C 1
ATOM 1386 O O . ALA A 1 174 ? 4.732 -13.502 -45.749 1.00 29.77 174 ALA A O 1
ATOM 1387 N N . ASP A 1 175 ? 4.126 -15.292 -46.990 1.00 25.84 175 ASP A N 1
ATOM 1388 C CA . ASP A 1 175 ? 4.902 -15.050 -48.203 1.00 25.84 175 ASP A CA 1
ATOM 1389 C C . ASP A 1 175 ? 4.207 -13.949 -49.021 1.00 25.84 175 ASP A C 1
ATOM 1391 O O . ASP A 1 175 ? 3.005 -14.039 -49.255 1.00 25.84 175 ASP A O 1
ATOM 1395 N N . GLU A 1 176 ? 4.943 -12.941 -49.495 1.00 29.28 176 GLU A N 1
ATOM 1396 C CA . GLU A 1 176 ? 5.193 -12.787 -50.936 1.00 29.28 176 GLU A CA 1
ATOM 1397 C C . GLU A 1 176 ? 6.013 -11.532 -51.291 1.00 29.28 176 GLU A C 1
ATOM 1399 O O . GLU A 1 176 ? 5.713 -10.408 -50.897 1.00 29.28 176 GLU A O 1
ATOM 1404 N N . LYS A 1 177 ? 6.951 -11.799 -52.208 1.00 26.92 177 LYS A N 1
ATOM 1405 C CA . LYS A 1 177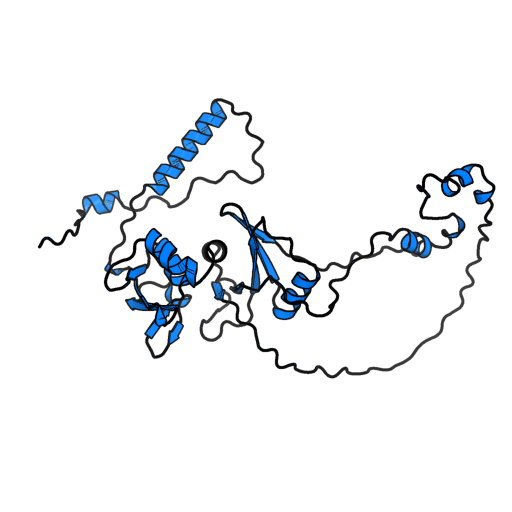 ? 7.389 -11.001 -53.365 1.00 26.92 177 LYS A CA 1
ATOM 1406 C C . LYS A 1 177 ? 8.317 -9.808 -53.156 1.00 26.92 177 LYS A C 1
ATOM 1408 O O . LYS A 1 177 ? 7.950 -8.713 -52.745 1.00 26.92 177 LYS A O 1
ATOM 1413 N N . GLY A 1 178 ? 9.538 -10.035 -53.638 1.00 29.58 178 GLY A N 1
ATOM 1414 C CA . GLY A 1 178 ? 10.521 -9.007 -53.914 1.00 29.58 178 GLY A CA 1
ATOM 1415 C C . GLY A 1 178 ? 10.160 -8.109 -55.093 1.00 29.58 178 GLY A C 1
ATOM 1416 O O . GLY A 1 178 ? 9.368 -8.456 -55.969 1.00 29.58 178 GLY A O 1
ATOM 1417 N N . ASN A 1 179 ? 10.839 -6.967 -55.139 1.00 27.41 179 ASN A N 1
ATOM 1418 C CA . ASN A 1 179 ? 11.031 -6.227 -56.370 1.00 27.41 179 ASN A CA 1
ATOM 1419 C C . ASN A 1 179 ? 12.357 -5.451 -56.334 1.00 27.41 179 ASN A C 1
ATOM 1421 O O . ASN A 1 179 ? 12.571 -4.603 -55.476 1.00 27.41 179 ASN A O 1
ATOM 1425 N N . ARG A 1 180 ? 13.215 -5.811 -57.293 1.00 29.14 180 ARG A N 1
ATOM 1426 C CA . ARG A 1 180 ? 14.162 -4.991 -58.064 1.00 29.14 180 ARG A CA 1
ATOM 1427 C C . ARG A 1 180 ? 14.862 -3.824 -57.358 1.00 29.14 180 ARG A C 1
ATOM 1429 O O . ARG A 1 180 ? 14.349 -2.711 -57.296 1.00 29.14 180 ARG A O 1
ATOM 1436 N N . SER A 1 181 ? 16.125 -4.067 -57.019 1.00 30.02 181 SER A N 1
ATOM 1437 C CA . SER A 1 181 ? 17.161 -3.042 -56.918 1.00 30.02 181 SER A CA 1
ATOM 1438 C C . SER A 1 181 ? 17.352 -2.358 -58.275 1.00 30.02 181 SER A C 1
ATOM 1440 O O . SER A 1 181 ? 17.665 -3.013 -59.268 1.00 30.02 181 SER A O 1
ATOM 1442 N N . THR A 1 182 ? 17.154 -1.044 -58.322 1.00 29.77 182 THR A N 1
ATOM 1443 C CA . THR A 1 182 ? 17.641 -0.182 -59.401 1.00 29.77 182 THR A CA 1
ATOM 1444 C C . THR A 1 182 ? 19.019 0.333 -59.009 1.00 29.77 182 THR A C 1
ATOM 1446 O O . THR A 1 182 ? 19.142 1.082 -58.039 1.00 29.77 182 THR A O 1
ATOM 1449 N N . ASP A 1 183 ? 20.039 -0.081 -59.758 1.00 29.28 183 ASP A N 1
ATOM 1450 C CA . ASP A 1 183 ? 21.389 0.466 -59.681 1.00 29.28 183 ASP A CA 1
ATOM 1451 C C . ASP A 1 183 ? 21.361 1.955 -60.035 1.00 29.28 183 ASP A C 1
ATOM 1453 O O . ASP A 1 183 ? 21.184 2.340 -61.191 1.00 29.28 183 ASP A O 1
ATOM 1457 N N . VAL A 1 184 ? 21.546 2.803 -59.026 1.00 33.94 184 VAL A N 1
ATOM 1458 C CA . VAL A 1 184 ? 21.938 4.197 -59.225 1.00 33.94 184 VAL A CA 1
ATOM 1459 C C . VAL A 1 184 ? 23.417 4.261 -58.886 1.00 33.94 184 VAL A C 1
ATOM 1461 O O . VAL A 1 184 ? 23.812 4.199 -57.723 1.00 33.94 184 VAL A O 1
ATOM 1464 N N . SER A 1 185 ? 24.248 4.319 -59.924 1.00 38.62 185 SER A N 1
ATOM 1465 C CA . SER A 1 185 ? 25.687 4.524 -59.798 1.00 38.62 185 SER A CA 1
ATOM 1466 C C . SER A 1 185 ? 25.956 5.914 -59.221 1.00 38.62 185 SER A C 1
ATOM 1468 O O . SER A 1 185 ? 26.101 6.892 -59.949 1.00 38.62 185 SER A O 1
ATOM 1470 N N . SER A 1 186 ? 26.028 6.007 -57.896 1.00 37.44 186 SER A N 1
ATOM 1471 C CA . SER A 1 186 ? 26.634 7.149 -57.223 1.00 37.44 186 SER A CA 1
ATOM 1472 C C . SER A 1 186 ? 28.140 7.082 -57.450 1.00 37.44 186 SER A C 1
ATOM 1474 O O . SER A 1 186 ? 28.818 6.161 -56.997 1.00 37.44 186 SER A O 1
ATOM 1476 N N . SER A 1 187 ? 28.652 8.058 -58.193 1.00 34.88 187 SER A N 1
ATOM 1477 C CA . SER A 1 187 ? 30.072 8.310 -58.407 1.00 34.88 187 SER A CA 1
ATOM 1478 C C . SER A 1 187 ? 30.833 8.263 -57.081 1.00 34.88 187 SER A C 1
ATOM 1480 O O . SER A 1 187 ? 30.739 9.173 -56.257 1.00 34.88 187 SER A O 1
ATOM 1482 N N . SER A 1 188 ? 31.585 7.186 -56.874 1.00 40.84 188 SER A N 1
ATOM 1483 C CA . SER A 1 188 ? 32.476 7.019 -55.736 1.00 40.84 188 SER A CA 1
ATOM 1484 C C . SER A 1 188 ? 33.606 8.040 -55.838 1.00 40.84 188 SER A C 1
ATOM 1486 O O . SER A 1 188 ? 34.531 7.865 -56.634 1.00 40.84 188 SER A O 1
ATOM 1488 N N . ILE A 1 189 ? 33.552 9.097 -55.029 1.00 46.03 189 ILE A N 1
ATOM 1489 C CA . ILE A 1 189 ? 34.745 9.884 -54.728 1.00 46.03 189 ILE A CA 1
ATOM 1490 C C . ILE A 1 189 ? 35.692 8.929 -53.998 1.00 46.03 189 ILE A C 1
ATOM 1492 O O . ILE A 1 189 ? 35.416 8.482 -52.885 1.00 46.03 189 ILE A O 1
ATOM 1496 N N . GLN A 1 190 ? 36.780 8.555 -54.668 1.00 47.88 190 GLN A N 1
ATOM 1497 C CA . GLN A 1 190 ? 37.870 7.785 -54.084 1.00 47.88 190 GLN A CA 1
ATOM 1498 C C . GLN A 1 190 ? 38.539 8.682 -53.033 1.00 47.88 190 GLN A C 1
ATOM 1500 O O . GLN A 1 190 ? 39.408 9.490 -53.353 1.00 47.88 190 GLN A O 1
ATOM 1505 N N . VAL A 1 191 ? 38.087 8.600 -51.778 1.00 49.88 191 VAL A N 1
ATOM 1506 C CA . VAL A 1 191 ? 38.795 9.206 -50.645 1.00 49.88 191 VAL A CA 1
ATOM 1507 C C . VAL A 1 191 ? 40.032 8.349 -50.403 1.00 49.88 191 VAL A C 1
ATOM 1509 O O . VAL A 1 191 ? 40.004 7.378 -49.651 1.00 49.88 191 VAL A O 1
ATOM 1512 N N . SER A 1 192 ? 41.097 8.664 -51.133 1.00 51.19 192 SER A N 1
ATOM 1513 C CA . SER A 1 192 ? 42.417 8.071 -50.958 1.00 51.19 192 SER A CA 1
ATOM 1514 C C . SER A 1 192 ? 42.906 8.298 -49.522 1.00 51.19 192 SER A C 1
ATOM 1516 O O . SER A 1 192 ? 42.664 9.357 -48.939 1.00 51.19 192 SER A O 1
ATOM 1518 N N . ASP A 1 193 ? 43.642 7.332 -48.964 1.00 53.38 193 ASP A N 1
ATOM 1519 C CA . ASP A 1 193 ? 44.245 7.342 -47.616 1.00 53.38 193 ASP A CA 1
ATOM 1520 C C . ASP A 1 193 ? 45.316 8.445 -47.393 1.00 53.38 193 ASP A C 1
ATOM 1522 O O . ASP A 1 193 ? 46.167 8.350 -46.509 1.00 53.38 193 ASP A O 1
ATOM 1526 N N . THR A 1 194 ? 45.279 9.540 -48.153 1.00 55.84 194 THR A N 1
ATOM 1527 C CA . THR A 1 194 ? 46.243 10.652 -48.160 1.00 55.84 194 THR A CA 1
ATOM 1528 C C . THR A 1 194 ? 46.388 11.337 -46.792 1.00 55.84 194 THR A C 1
ATOM 1530 O O . THR A 1 194 ? 47.410 11.960 -46.499 1.00 55.84 194 THR A O 1
ATOM 1533 N N . ILE A 1 195 ? 45.403 11.195 -45.897 1.00 58.72 195 ILE A N 1
ATOM 1534 C CA . ILE A 1 195 ? 45.477 11.719 -44.524 1.00 58.72 195 ILE A CA 1
ATOM 1535 C C . ILE A 1 195 ? 46.381 10.854 -43.625 1.00 58.72 195 ILE A C 1
ATOM 1537 O O . ILE A 1 195 ? 46.950 11.373 -42.672 1.00 58.72 195 ILE A O 1
ATOM 1541 N N . MET A 1 196 ? 46.615 9.574 -43.942 1.00 57.41 196 MET A N 1
ATOM 1542 C CA . MET A 1 196 ? 47.565 8.721 -43.201 1.00 57.41 196 MET A CA 1
ATOM 1543 C C . MET A 1 196 ? 49.039 9.053 -43.492 1.00 57.41 196 MET A C 1
ATOM 1545 O O . MET A 1 196 ? 49.925 8.702 -42.699 1.00 57.41 196 MET A O 1
ATOM 1549 N N . SER A 1 197 ? 49.291 9.781 -44.582 1.00 62.91 197 SER A N 1
ATOM 1550 C CA . SER A 1 197 ? 50.564 10.443 -44.899 1.00 62.91 197 SER A CA 1
ATOM 1551 C C . SER A 1 197 ? 50.639 11.905 -44.434 1.00 62.91 197 SER A C 1
ATOM 1553 O O . SER A 1 197 ? 51.708 12.503 -44.495 1.00 62.91 197 SER A O 1
ATOM 1555 N N . SER A 1 198 ? 49.532 12.489 -43.962 1.00 71.25 198 SER A N 1
ATOM 1556 C CA . SER A 1 198 ? 49.483 13.858 -43.428 1.00 71.25 198 SER A CA 1
ATOM 1557 C C . SER A 1 198 ? 50.006 13.908 -41.983 1.00 71.25 198 SER A C 1
ATOM 1559 O O . SER A 1 198 ? 49.900 12.907 -41.270 1.00 71.25 198 SER A O 1
ATOM 1561 N N . PRO A 1 199 ? 50.503 15.061 -41.492 1.00 71.06 199 PRO A N 1
ATOM 1562 C CA . PRO A 1 199 ? 50.798 15.262 -40.071 1.00 71.06 199 PRO A CA 1
ATOM 1563 C C . PRO A 1 199 ? 49.636 14.882 -39.142 1.00 71.06 199 PRO A C 1
ATOM 1565 O O . PRO A 1 199 ? 49.874 14.394 -38.044 1.00 71.06 199 PRO A O 1
ATOM 1568 N N . ALA A 1 200 ? 48.385 15.003 -39.605 1.00 69.50 200 ALA A N 1
ATOM 1569 C CA . ALA A 1 200 ? 47.193 14.583 -38.861 1.00 69.50 200 ALA A CA 1
ATOM 1570 C C . ALA A 1 200 ? 47.109 13.060 -38.615 1.00 69.50 200 ALA A C 1
ATOM 1572 O O . ALA A 1 200 ? 46.330 12.612 -37.774 1.00 69.50 200 ALA A O 1
ATOM 1573 N N . ALA A 1 201 ? 47.922 12.247 -39.299 1.00 72.31 201 ALA A N 1
ATOM 1574 C CA . ALA A 1 201 ? 48.015 10.809 -39.062 1.00 72.31 201 ALA A CA 1
ATOM 1575 C C . ALA A 1 201 ? 48.526 10.463 -37.656 1.00 72.31 201 ALA A C 1
ATOM 1577 O O . ALA A 1 201 ? 48.287 9.348 -37.189 1.00 72.31 201 ALA A O 1
ATOM 1578 N N . CYS A 1 202 ? 49.218 11.394 -36.981 1.00 74.38 202 CYS A N 1
ATOM 1579 C CA . CYS A 1 202 ? 49.688 11.208 -35.608 1.00 74.38 202 CYS A CA 1
ATOM 1580 C C . CYS A 1 202 ? 48.541 10.852 -34.647 1.00 74.38 202 CYS A C 1
ATOM 1582 O O . CYS A 1 202 ? 48.733 10.015 -33.770 1.00 74.38 202 CYS A O 1
ATOM 1584 N N . LEU A 1 203 ? 47.329 11.365 -34.899 1.00 75.00 203 LEU A N 1
ATOM 1585 C CA . LEU A 1 203 ? 46.129 11.112 -34.095 1.00 75.00 203 LEU A CA 1
ATOM 1586 C C . LEU A 1 203 ? 45.745 9.622 -34.020 1.00 75.00 203 LEU A C 1
ATOM 1588 O O . LEU A 1 203 ? 45.136 9.199 -33.047 1.00 75.00 203 LEU A O 1
ATOM 1592 N N . TRP A 1 204 ? 46.099 8.808 -35.022 1.00 80.00 204 TRP A N 1
ATOM 1593 C CA . TRP A 1 204 ? 45.819 7.360 -35.034 1.00 80.00 204 TRP A CA 1
ATOM 1594 C C . TRP A 1 204 ? 47.064 6.486 -34.824 1.00 80.00 204 TRP A C 1
ATOM 1596 O O . TRP A 1 204 ? 46.937 5.267 -34.668 1.00 80.00 204 TRP A O 1
ATOM 1606 N N . LYS A 1 205 ? 48.255 7.095 -34.824 1.00 73.56 205 LYS A N 1
ATOM 1607 C CA . LYS A 1 205 ? 49.553 6.425 -34.639 1.00 73.56 205 LYS A CA 1
ATOM 1608 C C . LYS A 1 205 ? 50.036 6.447 -33.186 1.00 73.56 205 LYS A C 1
ATOM 1610 O O . LYS A 1 205 ? 51.018 5.783 -32.890 1.00 73.56 205 LYS A O 1
ATOM 1615 N N . ASP A 1 206 ? 49.344 7.165 -32.304 1.00 71.00 206 ASP A N 1
ATOM 1616 C CA . ASP A 1 206 ? 49.691 7.247 -30.888 1.00 71.00 206 ASP A CA 1
ATOM 1617 C C . ASP A 1 206 ? 49.593 5.878 -30.179 1.00 71.00 206 ASP A C 1
ATOM 1619 O O . ASP A 1 206 ? 48.629 5.122 -30.356 1.00 71.00 206 ASP A O 1
ATOM 1623 N N . GLU A 1 207 ? 50.611 5.547 -29.385 1.00 69.88 207 GLU A N 1
ATOM 1624 C CA . GLU A 1 207 ? 50.710 4.313 -28.596 1.00 69.88 207 GLU A CA 1
ATOM 1625 C C . GLU A 1 207 ? 49.989 4.433 -27.243 1.00 69.88 207 GLU A C 1
ATOM 1627 O O . GLU A 1 207 ? 49.719 3.420 -26.602 1.00 69.88 207 GLU A O 1
ATOM 1632 N N . SER A 1 208 ? 49.587 5.651 -26.849 1.00 71.69 208 SER A N 1
ATOM 1633 C CA . SER A 1 208 ? 48.870 5.946 -25.596 1.00 71.69 208 SER A CA 1
ATOM 1634 C C . SER A 1 208 ? 47.450 5.354 -25.505 1.00 71.69 208 SER A C 1
ATOM 1636 O O . SER A 1 208 ? 46.800 5.436 -24.465 1.00 71.69 208 SER A O 1
ATOM 1638 N N . GLY A 1 209 ? 46.950 4.748 -26.589 1.00 73.00 209 GLY A N 1
ATOM 1639 C CA . GLY A 1 209 ? 45.638 4.093 -26.650 1.00 73.00 209 GLY A CA 1
ATOM 1640 C C . GLY A 1 209 ? 44.462 5.018 -26.991 1.00 73.00 209 GLY A C 1
ATOM 1641 O O . GLY A 1 209 ? 43.388 4.524 -27.334 1.00 73.00 209 GLY A O 1
ATOM 1642 N N . CYS A 1 210 ? 44.652 6.340 -26.991 1.00 72.31 210 CYS A N 1
ATOM 1643 C CA . CYS A 1 210 ? 43.623 7.312 -27.370 1.00 72.31 210 CYS A CA 1
ATOM 1644 C C . CYS A 1 210 ? 43.640 7.576 -28.884 1.00 72.31 210 CYS A C 1
ATOM 1646 O O . CYS A 1 210 ? 44.390 8.416 -29.369 1.00 72.31 210 CYS A O 1
ATOM 1648 N N . LYS A 1 211 ? 42.799 6.861 -29.643 1.00 83.44 211 LYS A N 1
ATOM 1649 C CA . LYS A 1 211 ? 42.689 6.995 -31.109 1.00 83.44 211 LYS A CA 1
ATOM 1650 C C . LYS A 1 211 ? 41.272 7.411 -31.509 1.00 83.44 211 LYS A C 1
ATOM 1652 O O . LYS A 1 211 ? 40.318 6.847 -30.967 1.00 83.44 211 LYS A O 1
ATOM 1657 N N . PRO A 1 212 ? 41.089 8.335 -32.470 1.00 83.56 212 PRO A N 1
ATOM 1658 C CA . PRO A 1 212 ? 39.760 8.675 -32.958 1.00 83.56 212 PRO A CA 1
ATOM 1659 C C . PRO A 1 212 ? 39.060 7.452 -33.562 1.00 83.56 212 PRO A C 1
ATOM 1661 O O . PRO A 1 212 ? 39.646 6.689 -34.333 1.00 83.56 212 PRO A O 1
ATOM 1664 N N . LEU A 1 213 ? 37.785 7.281 -33.223 1.00 81.50 213 LEU A N 1
ATOM 1665 C CA . LEU A 1 213 ? 36.997 6.107 -33.600 1.00 81.50 213 LEU A CA 1
ATOM 1666 C C . LEU A 1 213 ? 36.706 6.016 -35.105 1.00 81.50 213 LEU A C 1
ATOM 1668 O O . LEU A 1 213 ? 36.647 4.925 -35.670 1.00 81.50 213 LEU A O 1
ATOM 1672 N N . LEU A 1 214 ? 36.516 7.166 -35.747 1.00 82.25 214 LEU A N 1
ATOM 1673 C CA . LEU A 1 214 ? 36.320 7.274 -37.187 1.00 82.25 214 LEU A CA 1
ATOM 1674 C C . LEU A 1 214 ? 37.662 7.433 -37.884 1.00 82.25 214 LEU A C 1
ATOM 1676 O O . LEU A 1 214 ? 38.515 8.183 -37.416 1.00 82.25 214 LEU A O 1
ATOM 1680 N N . ARG A 1 215 ? 37.820 6.797 -39.042 1.00 82.31 215 ARG A N 1
ATOM 1681 C CA . ARG A 1 215 ? 38.882 7.120 -39.996 1.00 82.31 215 ARG A CA 1
ATOM 1682 C C . ARG A 1 215 ? 38.301 7.912 -41.163 1.00 82.31 215 ARG A C 1
ATOM 1684 O O . ARG A 1 215 ? 37.135 7.719 -41.503 1.00 82.31 215 ARG A O 1
ATOM 1691 N N . PRO A 1 216 ? 39.099 8.747 -41.843 1.00 80.06 216 PRO A N 1
ATOM 1692 C CA . PRO A 1 216 ? 38.645 9.422 -43.058 1.00 80.06 216 PRO A CA 1
ATOM 1693 C C . PRO A 1 216 ? 38.095 8.461 -44.126 1.00 80.06 216 PRO A C 1
ATOM 1695 O O . PRO A 1 216 ? 37.133 8.789 -44.811 1.00 80.06 216 PRO A O 1
ATOM 1698 N N . SER A 1 217 ? 38.637 7.241 -44.208 1.00 79.00 217 SER A N 1
ATOM 1699 C CA . SER A 1 217 ? 38.164 6.187 -45.114 1.00 79.00 217 SER A CA 1
ATOM 1700 C C . SER A 1 217 ? 36.787 5.608 -44.758 1.00 79.00 217 SER A C 1
ATOM 1702 O O . SER A 1 217 ? 36.183 4.929 -45.593 1.00 79.00 217 SER A O 1
ATOM 1704 N N . ASP A 1 218 ? 36.274 5.903 -43.559 1.00 78.94 218 ASP A N 1
ATOM 1705 C CA . ASP A 1 218 ? 34.944 5.509 -43.086 1.00 78.94 218 ASP A CA 1
ATOM 1706 C C . ASP A 1 218 ? 33.858 6.529 -43.442 1.00 78.94 218 ASP A C 1
ATOM 1708 O O . ASP A 1 218 ? 32.672 6.197 -43.429 1.00 78.94 218 ASP A O 1
ATOM 1712 N N . ALA A 1 219 ? 34.244 7.756 -43.808 1.00 79.25 219 ALA A N 1
ATOM 1713 C CA . ALA A 1 219 ? 33.338 8.838 -44.188 1.00 79.25 219 ALA A CA 1
ATOM 1714 C C . ALA A 1 219 ? 32.776 8.675 -45.616 1.00 79.25 219 ALA A C 1
ATOM 1716 O O . ALA A 1 219 ? 32.716 9.627 -46.387 1.00 79.25 219 ALA A O 1
ATOM 1717 N N . ARG A 1 220 ? 32.373 7.449 -45.979 1.00 83.12 220 ARG A N 1
ATOM 1718 C CA . ARG A 1 220 ? 31.817 7.104 -47.303 1.00 83.12 220 ARG A CA 1
ATOM 1719 C C . ARG A 1 220 ? 30.344 7.477 -47.440 1.00 83.12 220 ARG A C 1
ATOM 1721 O O . ARG A 1 220 ? 29.867 7.701 -48.545 1.00 83.12 220 ARG A O 1
ATOM 1728 N N . SER A 1 221 ? 29.621 7.510 -46.325 1.00 83.12 221 SER A N 1
ATOM 1729 C CA . SER A 1 221 ? 28.237 7.973 -46.238 1.00 83.12 221 SER A CA 1
ATOM 1730 C C . SER A 1 221 ? 27.913 8.380 -44.803 1.00 83.12 221 SER A C 1
ATOM 1732 O O . SER A 1 221 ? 28.518 7.869 -43.856 1.00 83.12 221 SER A O 1
ATOM 1734 N N . THR A 1 222 ? 26.921 9.255 -44.623 1.00 80.75 222 THR A N 1
ATOM 1735 C CA . THR A 1 222 ? 26.426 9.650 -43.293 1.00 80.75 222 THR A CA 1
ATOM 1736 C C . THR A 1 222 ? 26.015 8.427 -42.465 1.00 80.75 222 THR A C 1
ATOM 1738 O O . THR A 1 222 ? 26.336 8.348 -41.282 1.00 80.75 222 THR A O 1
ATOM 1741 N N . ALA A 1 223 ? 25.398 7.419 -43.092 1.00 79.88 223 ALA A N 1
ATOM 1742 C CA . ALA A 1 223 ? 25.024 6.167 -42.432 1.00 79.88 223 ALA A CA 1
ATOM 1743 C C . ALA A 1 223 ? 26.239 5.354 -41.937 1.00 79.88 223 ALA A C 1
ATOM 1745 O O . ALA A 1 223 ? 26.218 4.849 -40.815 1.00 79.88 223 ALA A O 1
ATOM 1746 N N . ALA A 1 224 ? 27.314 5.253 -42.731 1.00 80.31 224 ALA A N 1
ATOM 1747 C CA . ALA A 1 224 ? 28.534 4.538 -42.340 1.00 80.31 224 ALA A CA 1
ATOM 1748 C C . ALA A 1 224 ? 29.256 5.226 -41.169 1.00 80.31 224 ALA A C 1
ATOM 1750 O O . ALA A 1 224 ? 29.724 4.559 -40.243 1.00 80.31 224 ALA A O 1
ATOM 1751 N N . VAL A 1 225 ? 29.282 6.562 -41.178 1.00 83.88 225 VAL A N 1
ATOM 1752 C CA . VAL A 1 225 ? 29.823 7.378 -40.083 1.00 83.88 225 VAL A CA 1
ATOM 1753 C C . VAL A 1 225 ? 29.009 7.177 -38.806 1.00 83.88 225 VAL A C 1
ATOM 1755 O O . VAL A 1 225 ? 29.575 6.839 -37.767 1.00 83.88 225 VAL A O 1
ATOM 1758 N N . LEU A 1 226 ? 27.682 7.324 -38.877 1.00 81.31 226 LEU A N 1
ATOM 1759 C CA . LEU A 1 226 ? 26.795 7.164 -37.722 1.00 81.31 226 LEU A CA 1
ATOM 1760 C C . LEU A 1 226 ? 26.852 5.745 -37.142 1.00 81.31 226 LEU A C 1
ATOM 1762 O O . LEU A 1 226 ? 26.912 5.598 -35.926 1.00 81.31 226 LEU A O 1
ATOM 1766 N N . SER A 1 227 ? 26.929 4.709 -37.984 1.00 79.50 227 SER A N 1
ATOM 1767 C CA . SER A 1 227 ? 27.071 3.321 -37.524 1.00 79.50 227 SER A CA 1
ATOM 1768 C C . SER A 1 227 ? 28.348 3.096 -36.714 1.00 79.50 227 SER A C 1
ATOM 1770 O O . SER A 1 227 ? 28.313 2.350 -35.737 1.00 79.50 227 SER A O 1
ATOM 1772 N N . LYS A 1 228 ? 29.466 3.735 -37.085 1.00 82.12 228 LYS A N 1
ATOM 1773 C CA . LYS A 1 228 ? 30.701 3.669 -36.294 1.00 82.12 228 LYS A CA 1
ATOM 1774 C C . LYS A 1 228 ? 30.630 4.523 -35.035 1.00 82.12 228 LYS A C 1
ATOM 1776 O O . LYS A 1 228 ? 31.144 4.099 -34.009 1.00 82.12 228 LYS A O 1
ATOM 1781 N N . LEU A 1 229 ? 29.989 5.691 -35.094 1.00 82.94 229 LEU A N 1
ATOM 1782 C CA . LEU A 1 229 ? 29.791 6.569 -33.936 1.00 82.94 229 LEU A CA 1
ATOM 1783 C C . LEU A 1 229 ? 28.793 6.020 -32.909 1.00 82.94 229 LEU A C 1
ATOM 1785 O O . LEU A 1 229 ? 28.800 6.471 -31.765 1.00 82.94 229 LEU A O 1
ATOM 1789 N N . GLN A 1 230 ? 27.968 5.038 -33.276 1.00 74.06 230 GLN A N 1
ATOM 1790 C CA . GLN A 1 230 ? 27.033 4.358 -32.381 1.00 74.06 230 GLN A CA 1
ATOM 1791 C C . GLN A 1 230 ? 27.760 3.388 -31.423 1.00 74.06 230 GLN A C 1
ATOM 1793 O O . GLN A 1 230 ? 27.508 2.184 -31.391 1.00 74.06 230 GLN A O 1
ATOM 1798 N N . VAL A 1 231 ? 28.690 3.926 -30.628 1.00 71.00 231 VAL A N 1
ATOM 1799 C CA . VAL A 1 231 ? 29.484 3.198 -29.620 1.00 71.00 231 VAL A CA 1
ATOM 1800 C C . VAL A 1 231 ? 28.596 2.667 -28.504 1.00 71.00 231 VAL A C 1
ATOM 1802 O O . VAL A 1 231 ? 28.790 1.552 -28.018 1.00 71.00 231 VAL A O 1
ATOM 1805 N N . VAL A 1 232 ? 27.603 3.463 -28.105 1.00 69.44 232 VAL A N 1
ATOM 1806 C CA . VAL A 1 232 ? 26.590 3.044 -27.144 1.00 69.44 232 VAL A CA 1
ATOM 1807 C C . VAL A 1 232 ? 25.605 2.151 -27.884 1.00 69.44 232 VAL A C 1
ATOM 1809 O O . VAL A 1 232 ? 24.751 2.617 -28.638 1.00 69.44 232 VAL A O 1
ATOM 1812 N N . LYS A 1 233 ? 25.749 0.840 -27.697 1.00 63.84 233 LYS A N 1
ATOM 1813 C CA . LYS A 1 233 ? 24.780 -0.126 -28.208 1.00 63.84 233 LYS A CA 1
ATOM 1814 C C . LYS A 1 233 ? 23.485 0.032 -27.423 1.00 63.84 233 LYS A C 1
ATOM 1816 O O . LYS A 1 233 ? 23.483 -0.123 -26.204 1.00 63.84 233 LYS A O 1
ATOM 1821 N N . THR A 1 234 ? 22.388 0.302 -28.123 1.00 62.84 234 THR A N 1
ATOM 1822 C CA . THR A 1 234 ? 21.050 0.268 -27.532 1.00 62.84 234 THR A CA 1
ATOM 1823 C C . THR A 1 234 ? 20.789 -1.142 -27.024 1.00 62.84 234 THR A C 1
ATOM 1825 O O . THR A 1 234 ? 20.685 -2.090 -27.807 1.00 62.84 234 THR A O 1
ATOM 1828 N N . GLN A 1 235 ? 20.730 -1.299 -25.707 1.00 60.91 235 GLN A N 1
ATOM 1829 C CA . GLN A 1 235 ? 20.405 -2.572 -25.094 1.00 60.91 235 GLN A CA 1
ATOM 1830 C C . GLN A 1 235 ? 18.886 -2.702 -25.074 1.00 60.91 235 GLN A C 1
ATOM 1832 O O . GLN A 1 235 ? 18.208 -2.058 -24.279 1.00 60.91 235 GLN A O 1
ATOM 1837 N N . ARG A 1 236 ? 18.351 -3.508 -25.990 1.00 63.19 236 ARG A N 1
ATOM 1838 C CA . ARG A 1 236 ? 16.920 -3.810 -26.010 1.00 63.19 236 ARG A CA 1
ATOM 1839 C C . ARG A 1 236 ? 16.557 -4.698 -24.828 1.00 63.19 236 ARG A C 1
ATOM 1841 O O . ARG A 1 236 ? 17.337 -5.583 -24.457 1.00 63.19 236 ARG A O 1
ATOM 1848 N N . MET A 1 237 ? 15.350 -4.503 -24.302 1.00 58.31 237 MET A N 1
ATOM 1849 C CA . MET A 1 237 ? 14.681 -5.365 -23.322 1.00 58.31 237 MET A CA 1
ATOM 1850 C C . MET A 1 237 ? 14.379 -6.751 -23.941 1.00 58.31 237 MET A C 1
ATOM 1852 O O . MET A 1 237 ? 13.232 -7.141 -24.131 1.00 58.31 237 MET A O 1
ATOM 1856 N N . THR A 1 238 ? 15.416 -7.494 -24.339 1.00 57.81 238 THR A N 1
ATOM 1857 C CA . THR A 1 238 ? 15.292 -8.806 -24.992 1.00 57.81 238 THR A CA 1
ATOM 1858 C C . THR A 1 238 ? 15.288 -9.927 -23.964 1.00 57.81 238 THR A C 1
ATOM 1860 O O . THR A 1 238 ? 16.052 -9.921 -22.998 1.00 57.81 238 THR A O 1
ATOM 1863 N N . SER A 1 239 ? 14.404 -10.901 -24.183 1.00 53.09 239 SER A N 1
ATOM 1864 C CA . SER A 1 239 ? 14.279 -12.094 -23.349 1.00 53.09 239 SER A CA 1
ATOM 1865 C C . SER A 1 239 ? 15.586 -12.886 -23.388 1.00 53.09 239 SER A C 1
ATOM 1867 O O . SER A 1 239 ? 15.922 -13.493 -24.403 1.00 53.09 239 SER A O 1
ATOM 1869 N N . THR A 1 240 ? 16.329 -12.870 -22.285 1.00 55.25 240 THR A N 1
ATOM 1870 C CA . THR A 1 240 ? 17.419 -13.822 -22.055 1.00 55.25 240 THR A CA 1
ATOM 1871 C C . THR A 1 240 ? 16.975 -14.777 -20.951 1.00 55.25 240 THR A C 1
ATOM 1873 O O . THR A 1 240 ? 16.240 -14.375 -20.051 1.00 55.25 240 THR A O 1
ATOM 1876 N N . ALA A 1 241 ? 17.349 -16.051 -21.081 1.00 55.31 241 ALA A N 1
ATOM 1877 C CA . ALA A 1 241 ? 16.798 -17.177 -20.329 1.00 55.31 241 ALA A CA 1
ATOM 1878 C C . ALA A 1 241 ? 16.665 -16.939 -18.810 1.00 55.31 241 ALA A C 1
ATOM 1880 O O . ALA A 1 241 ? 17.530 -16.347 -18.168 1.00 55.31 241 ALA A O 1
ATOM 1881 N N . ALA A 1 242 ? 15.557 -17.453 -18.271 1.00 56.25 242 ALA A N 1
ATOM 1882 C CA . ALA A 1 242 ? 15.053 -17.233 -16.923 1.00 56.25 242 ALA A CA 1
ATOM 1883 C C . ALA A 1 242 ? 16.051 -17.625 -15.820 1.00 56.25 242 ALA A C 1
ATOM 1885 O O . ALA A 1 242 ? 16.215 -18.800 -15.490 1.00 56.25 242 ALA A O 1
ATOM 1886 N N . GLN A 1 243 ? 16.655 -16.620 -15.193 1.00 56.62 243 GLN A N 1
ATOM 1887 C CA . GLN A 1 243 ? 17.081 -16.715 -13.801 1.00 56.62 243 GLN A CA 1
ATOM 1888 C C . GLN A 1 243 ? 15.901 -16.334 -12.902 1.00 56.62 243 GLN A C 1
ATOM 1890 O O . GLN A 1 243 ? 15.084 -15.490 -13.267 1.00 56.62 243 GLN A O 1
ATOM 1895 N N . ALA A 1 244 ? 15.793 -16.973 -11.736 1.00 62.03 244 ALA A N 1
ATOM 1896 C CA . ALA A 1 244 ? 14.770 -16.627 -10.757 1.00 62.03 244 ALA A CA 1
ATOM 1897 C C . ALA A 1 244 ? 14.969 -15.170 -10.310 1.00 62.03 244 ALA A C 1
ATOM 1899 O O . ALA A 1 244 ? 15.985 -14.849 -9.691 1.00 62.03 244 ALA A O 1
ATOM 1900 N N . SER A 1 245 ? 14.016 -14.294 -10.638 1.00 68.31 245 SER A N 1
ATOM 1901 C CA . SER A 1 245 ? 14.066 -12.899 -10.210 1.00 68.31 245 SER A CA 1
ATOM 1902 C C . SER A 1 245 ? 13.922 -12.824 -8.692 1.00 68.31 245 SER A C 1
ATOM 1904 O O . SER A 1 245 ? 13.023 -13.430 -8.104 1.00 68.31 245 SER A O 1
ATOM 1906 N N . LYS A 1 246 ? 14.785 -12.044 -8.035 1.00 80.62 246 LYS A N 1
ATOM 1907 C CA . LYS A 1 246 ? 14.630 -11.735 -6.599 1.00 80.62 246 LYS A CA 1
ATOM 1908 C C . LYS A 1 246 ? 13.391 -10.866 -6.346 1.00 80.62 246 LYS A C 1
ATOM 1910 O O . LYS A 1 246 ? 12.847 -10.844 -5.244 1.00 80.62 246 LYS A O 1
ATOM 1915 N N . TYR A 1 247 ? 12.962 -10.141 -7.371 1.00 87.38 247 TYR A N 1
ATOM 1916 C CA . TYR A 1 247 ? 11.815 -9.251 -7.333 1.00 87.38 247 TYR A CA 1
ATOM 1917 C C . TYR A 1 247 ? 10.542 -9.996 -7.717 1.00 87.38 247 TYR A C 1
ATOM 1919 O O . TYR A 1 247 ? 10.550 -10.879 -8.576 1.00 87.38 247 TYR A O 1
ATOM 1927 N N . LEU A 1 248 ? 9.446 -9.597 -7.084 1.00 90.94 248 LEU A N 1
ATOM 1928 C CA . LEU A 1 248 ? 8.110 -10.123 -7.312 1.00 90.94 248 LEU A CA 1
ATOM 1929 C C . LEU A 1 248 ? 7.114 -8.970 -7.386 1.00 90.94 248 LEU A C 1
ATOM 1931 O O . LEU A 1 248 ? 7.276 -7.947 -6.712 1.00 90.94 248 LEU A O 1
ATOM 1935 N N . ILE A 1 249 ? 6.078 -9.155 -8.196 1.00 94.00 249 ILE A N 1
ATOM 1936 C CA . ILE A 1 249 ? 4.938 -8.247 -8.230 1.00 94.00 249 ILE A CA 1
ATOM 1937 C C . ILE A 1 249 ? 4.156 -8.459 -6.933 1.00 94.00 249 ILE A C 1
ATOM 1939 O O . ILE A 1 249 ? 3.704 -9.566 -6.643 1.00 94.00 249 ILE A O 1
ATOM 1943 N N . ALA A 1 250 ? 4.033 -7.405 -6.133 1.00 94.31 250 ALA A N 1
ATOM 1944 C CA . ALA A 1 250 ? 3.354 -7.437 -4.844 1.00 94.31 250 ALA A CA 1
ATOM 1945 C C . ALA A 1 250 ? 1.856 -7.142 -4.982 1.00 94.31 250 ALA A C 1
ATOM 1947 O O . ALA A 1 250 ? 1.036 -7.815 -4.353 1.00 94.31 250 ALA A O 1
ATOM 1948 N N . PHE A 1 251 ? 1.496 -6.158 -5.814 1.00 95.81 251 PHE A N 1
ATOM 1949 C CA . PHE A 1 251 ? 0.119 -5.679 -5.918 1.00 95.81 251 PHE A CA 1
ATOM 1950 C C . PHE A 1 251 ? -0.359 -5.480 -7.350 1.00 95.81 251 PHE A C 1
ATOM 1952 O O . PHE A 1 251 ? 0.381 -4.998 -8.206 1.00 95.81 251 PHE A O 1
ATOM 1959 N N . ASP A 1 252 ? -1.642 -5.753 -7.542 1.00 95.19 252 ASP A N 1
ATOM 1960 C CA . ASP A 1 252 ? -2.465 -5.290 -8.648 1.00 95.19 252 ASP A CA 1
ATOM 1961 C C . ASP A 1 252 ? -3.245 -4.055 -8.194 1.00 95.19 252 ASP A C 1
ATOM 1963 O O . ASP A 1 252 ? -3.943 -4.086 -7.177 1.00 95.19 252 ASP A O 1
ATOM 1967 N N . VAL A 1 253 ? -3.127 -2.955 -8.935 1.00 95.62 253 VAL A N 1
ATOM 1968 C CA . VAL A 1 253 ? -3.720 -1.667 -8.562 1.00 95.62 253 VAL A CA 1
ATOM 1969 C C . VAL A 1 253 ? -4.762 -1.250 -9.592 1.00 95.62 253 VAL A C 1
ATOM 1971 O O . VAL A 1 253 ? -4.511 -1.280 -10.798 1.00 95.62 253 VAL A O 1
ATOM 1974 N N . TYR A 1 254 ? -5.923 -0.810 -9.113 1.00 94.62 254 TYR A N 1
ATOM 1975 C CA . TYR A 1 254 ? -7.065 -0.390 -9.922 1.00 94.62 254 TYR A CA 1
ATOM 1976 C C . TYR A 1 254 ? -7.406 1.078 -9.650 1.00 94.62 254 TYR A C 1
ATOM 1978 O O . TYR A 1 254 ? -7.256 1.578 -8.531 1.00 94.62 254 TYR A O 1
ATOM 1986 N N . GLN A 1 255 ? -7.867 1.780 -10.687 1.00 92.25 255 GLN A N 1
ATOM 1987 C CA . GLN A 1 255 ? -8.241 3.190 -10.588 1.00 92.25 255 GLN A CA 1
ATOM 1988 C C . GLN A 1 255 ? -9.560 3.376 -9.821 1.00 92.25 255 GLN A C 1
ATOM 1990 O O . GLN A 1 255 ? -10.491 2.581 -10.008 1.00 92.25 255 GLN A O 1
ATOM 1995 N N . PRO A 1 256 ? -9.693 4.448 -9.020 1.00 88.31 256 PRO A N 1
ATOM 1996 C CA . PRO A 1 256 ? -10.976 4.807 -8.426 1.00 88.31 256 PRO A CA 1
ATOM 1997 C C . PRO A 1 256 ? -12.011 5.113 -9.516 1.00 88.31 256 PRO A C 1
ATOM 1999 O O . PRO A 1 256 ? -11.690 5.689 -10.551 1.00 88.31 256 PRO A O 1
ATOM 2002 N N . GLY A 1 257 ? -13.267 4.716 -9.295 1.00 81.88 257 GLY A N 1
ATOM 2003 C CA . GLY A 1 257 ? -14.371 5.001 -10.223 1.00 81.88 257 GLY A CA 1
ATOM 2004 C C . GLY A 1 257 ? -14.410 4.146 -11.498 1.00 81.88 257 GLY A C 1
ATOM 2005 O O . GLY A 1 257 ? -15.341 4.284 -12.282 1.00 81.88 257 GLY A O 1
ATOM 2006 N N . SER A 1 258 ? -13.473 3.212 -11.687 1.00 78.44 258 SER A N 1
ATOM 2007 C CA . SER A 1 258 ? -13.381 2.341 -12.877 1.00 78.44 258 SER A CA 1
ATOM 2008 C C . SER A 1 258 ? -14.424 1.207 -12.948 1.00 78.44 258 SER A C 1
ATOM 2010 O O . SER A 1 258 ? -14.318 0.314 -13.785 1.00 78.44 258 SER A O 1
ATOM 2012 N N . GLY A 1 259 ? -15.441 1.209 -12.076 1.00 79.75 259 GLY A N 1
ATOM 2013 C CA . GLY A 1 259 ? -16.434 0.129 -11.996 1.00 79.75 259 GLY A CA 1
ATOM 2014 C C . GLY A 1 259 ? -15.907 -1.169 -11.369 1.00 79.75 259 GLY A C 1
ATOM 2015 O O . GLY A 1 259 ? -16.489 -2.231 -11.593 1.00 79.75 259 GLY A O 1
ATOM 2016 N N . TYR A 1 260 ? -14.822 -1.091 -10.590 1.00 84.88 260 TYR A N 1
ATOM 2017 C CA . TYR A 1 260 ? -14.218 -2.224 -9.887 1.00 84.88 260 TYR A CA 1
ATOM 2018 C C . TYR A 1 260 ? -15.242 -3.026 -9.066 1.00 84.88 260 TYR A C 1
ATOM 2020 O O . TYR A 1 260 ? -16.031 -2.467 -8.301 1.00 84.88 260 TYR A O 1
ATOM 2028 N N . LYS A 1 261 ? -15.184 -4.359 -9.180 1.00 83.25 261 LYS A N 1
ATOM 2029 C CA . LYS A 1 261 ? -15.967 -5.299 -8.366 1.00 83.25 261 LYS A CA 1
ATOM 2030 C C . LYS A 1 261 ? -15.045 -6.343 -7.753 1.00 83.25 261 LYS A C 1
ATOM 2032 O O . LYS A 1 261 ? -14.328 -7.017 -8.479 1.00 83.25 261 LYS A O 1
ATOM 2037 N N . LYS A 1 262 ? -15.140 -6.576 -6.440 1.00 83.44 262 LYS A N 1
ATOM 2038 C CA . LYS A 1 262 ? -14.311 -7.578 -5.734 1.00 83.44 262 LYS A CA 1
ATOM 2039 C C . LYS A 1 262 ? -14.402 -8.988 -6.329 1.00 83.44 262 LYS A C 1
ATOM 2041 O O . LYS A 1 262 ? -13.415 -9.709 -6.363 1.00 83.44 262 LYS A O 1
ATOM 2046 N N . THR A 1 263 ? -15.581 -9.378 -6.815 1.00 80.81 263 THR A N 1
ATOM 2047 C CA . THR A 1 263 ? -15.819 -10.698 -7.426 1.00 80.81 263 THR A CA 1
ATOM 2048 C C . THR A 1 263 ? -15.268 -10.812 -8.845 1.00 80.81 263 THR A C 1
ATOM 2050 O O . THR A 1 263 ? -15.072 -11.913 -9.350 1.00 80.81 263 THR A O 1
ATOM 2053 N N . THR A 1 264 ? -15.078 -9.685 -9.530 1.00 82.56 264 THR A N 1
ATOM 2054 C CA . THR A 1 264 ? -14.635 -9.633 -10.927 1.00 82.56 264 THR A CA 1
ATOM 2055 C C . THR A 1 264 ? -13.869 -8.326 -11.136 1.00 82.56 264 THR A C 1
ATOM 2057 O O . THR A 1 264 ? -14.422 -7.369 -11.680 1.00 82.56 264 THR A O 1
ATOM 2060 N N . PRO A 1 265 ? -12.618 -8.255 -10.650 1.00 82.81 265 PRO A N 1
ATOM 2061 C CA . PRO A 1 265 ? -11.868 -7.001 -10.570 1.00 82.81 265 PRO A CA 1
ATOM 2062 C C . PRO A 1 265 ? -11.458 -6.438 -11.941 1.00 82.81 265 PRO A C 1
ATOM 2064 O O . PRO A 1 265 ? -11.105 -5.267 -12.037 1.00 82.81 265 PRO A O 1
ATOM 2067 N N . GLY A 1 266 ? -11.568 -7.230 -13.013 1.00 86.06 266 GLY A N 1
ATOM 2068 C CA . GLY A 1 266 ? -11.168 -6.825 -14.360 1.00 86.06 266 GLY A CA 1
ATOM 2069 C C . GLY A 1 266 ? -9.648 -6.829 -14.531 1.00 86.06 266 GLY A C 1
ATOM 2070 O O . GLY A 1 266 ? -8.940 -7.555 -13.832 1.00 86.06 266 GLY A O 1
ATOM 2071 N N . SER A 1 267 ? -9.146 -6.046 -15.486 1.00 89.44 267 SER A N 1
ATOM 2072 C CA . SER A 1 267 ? -7.704 -5.881 -15.704 1.00 89.44 267 SER A CA 1
ATOM 2073 C C . SER A 1 267 ? -7.145 -4.780 -14.797 1.00 89.44 267 SER A C 1
ATOM 2075 O O . SER A 1 267 ? -7.722 -3.691 -14.764 1.00 89.44 267 SER A O 1
ATOM 2077 N N . PRO A 1 268 ? -6.028 -5.021 -14.088 1.00 93.50 268 PRO A N 1
ATOM 2078 C CA . PRO A 1 268 ? -5.396 -3.989 -13.280 1.00 93.50 268 PRO A CA 1
ATOM 2079 C C . PRO A 1 268 ? -4.837 -2.863 -14.148 1.00 93.50 268 PRO A C 1
ATOM 2081 O O . PRO A 1 268 ? -4.395 -3.087 -15.278 1.00 93.50 268 PRO A O 1
ATOM 2084 N N . TYR A 1 269 ? -4.845 -1.652 -13.592 1.00 94.19 269 TYR A N 1
ATOM 2085 C CA . TYR A 1 269 ? -4.300 -0.454 -14.227 1.00 94.19 269 TYR A CA 1
ATOM 2086 C C . TYR A 1 269 ? -2.769 -0.479 -14.235 1.00 94.19 269 TYR A C 1
ATOM 2088 O O . TYR A 1 269 ? -2.149 -0.202 -15.259 1.00 94.19 269 TYR A O 1
ATOM 2096 N N . ILE A 1 270 ? -2.166 -0.832 -13.098 1.00 95.62 270 ILE A N 1
ATOM 2097 C CA . ILE A 1 270 ? -0.718 -1.005 -12.932 1.00 95.62 270 ILE A CA 1
ATOM 2098 C C . ILE A 1 270 ? -0.450 -2.174 -11.979 1.00 95.62 270 ILE A C 1
ATOM 2100 O O . ILE A 1 270 ? -1.238 -2.437 -11.069 1.00 95.62 270 ILE A O 1
ATOM 2104 N N . CYS A 1 271 ? 0.692 -2.827 -12.154 1.00 96.00 271 CYS A N 1
ATOM 2105 C CA . CYS A 1 271 ? 1.239 -3.802 -11.217 1.00 96.00 271 CYS A CA 1
ATOM 2106 C C . CYS A 1 271 ? 2.417 -3.171 -10.460 1.00 96.00 271 CYS A C 1
ATOM 2108 O O . CYS A 1 271 ? 3.211 -2.438 -11.051 1.00 96.00 271 CYS A O 1
ATOM 2110 N N . ILE A 1 272 ? 2.541 -3.430 -9.158 1.00 97.00 272 ILE A N 1
ATOM 2111 C CA . ILE A 1 272 ? 3.562 -2.816 -8.297 1.00 97.00 272 ILE A CA 1
ATOM 2112 C C . ILE A 1 272 ? 4.564 -3.862 -7.823 1.00 97.00 272 ILE A C 1
ATOM 2114 O O . ILE A 1 272 ? 4.198 -4.819 -7.144 1.00 97.00 272 ILE A O 1
ATOM 2118 N N . CYS A 1 273 ? 5.836 -3.616 -8.112 1.00 95.25 273 CYS A N 1
ATOM 2119 C CA . CYS A 1 273 ? 6.981 -4.284 -7.502 1.00 95.25 273 CYS A CA 1
ATOM 2120 C C . CYS A 1 273 ? 7.549 -3.402 -6.391 1.00 95.25 273 CYS A C 1
ATOM 2122 O O . CYS A 1 273 ? 7.607 -2.184 -6.544 1.00 95.25 273 CYS A O 1
ATOM 2124 N N . ILE A 1 274 ? 7.982 -4.003 -5.285 1.00 94.50 274 ILE A N 1
ATOM 2125 C CA . ILE A 1 274 ? 8.490 -3.266 -4.119 1.00 94.50 274 ILE A CA 1
ATOM 2126 C C . ILE A 1 274 ? 9.996 -3.467 -4.012 1.00 94.50 274 ILE A C 1
ATOM 2128 O O . ILE A 1 274 ? 10.481 -4.596 -4.088 1.00 94.50 274 ILE A O 1
ATOM 2132 N N . CYS A 1 275 ? 10.727 -2.372 -3.827 1.00 92.44 275 CYS A N 1
ATOM 2133 C CA . CYS A 1 275 ? 12.174 -2.366 -3.640 1.00 92.44 275 CYS A CA 1
ATOM 2134 C C . CYS A 1 275 ? 12.537 -1.445 -2.475 1.00 92.44 275 CYS A C 1
ATOM 2136 O O . CYS A 1 275 ? 11.903 -0.409 -2.278 1.00 92.44 275 CYS A O 1
ATOM 2138 N N . ARG A 1 276 ? 13.585 -1.771 -1.720 1.00 91.56 276 ARG A N 1
ATOM 2139 C CA . ARG A 1 276 ? 14.205 -0.796 -0.816 1.00 91.56 276 ARG A CA 1
ATOM 2140 C C . ARG A 1 276 ? 15.241 0.014 -1.574 1.00 91.56 276 ARG A C 1
ATOM 2142 O O . ARG A 1 276 ? 15.862 -0.479 -2.506 1.00 91.56 276 ARG A O 1
ATOM 2149 N N . PHE A 1 277 ? 15.484 1.239 -1.129 1.00 88.38 277 PHE A N 1
ATOM 2150 C CA . PHE A 1 277 ? 16.551 2.071 -1.688 1.00 88.38 277 PHE A CA 1
ATOM 2151 C C . PHE A 1 277 ? 17.948 1.439 -1.560 1.00 88.38 277 PHE A C 1
ATOM 2153 O O . PHE A 1 277 ? 18.802 1.651 -2.411 1.00 88.38 277 PHE A O 1
ATOM 2160 N N . LEU A 1 278 ? 18.168 0.651 -0.503 1.00 87.75 278 LEU A N 1
ATOM 2161 C CA . LEU A 1 278 ? 19.429 -0.055 -0.258 1.00 87.75 278 LEU A CA 1
ATOM 2162 C C . LEU A 1 278 ? 19.513 -1.416 -0.965 1.00 87.75 278 LEU A C 1
ATOM 2164 O O . LEU A 1 278 ? 20.568 -2.049 -0.933 1.00 87.75 278 LEU A O 1
ATOM 2168 N N . ASP A 1 279 ? 18.416 -1.893 -1.562 1.00 87.44 279 ASP A N 1
ATOM 2169 C CA . ASP A 1 279 ? 18.457 -3.119 -2.352 1.00 87.44 279 ASP A CA 1
ATOM 2170 C C . ASP A 1 279 ? 19.228 -2.871 -3.657 1.00 87.44 279 ASP A C 1
ATOM 2172 O O . ASP A 1 279 ? 19.264 -1.741 -4.154 1.00 87.44 279 ASP A O 1
ATOM 2176 N N . PRO A 1 280 ? 19.829 -3.917 -4.257 1.00 87.06 280 PRO A N 1
ATOM 2177 C CA . PRO A 1 280 ? 20.388 -3.790 -5.594 1.00 87.06 280 PRO A CA 1
ATOM 2178 C C . PRO A 1 280 ? 19.327 -3.272 -6.572 1.00 87.06 280 PRO A C 1
ATOM 2180 O O . PRO A 1 280 ? 18.124 -3.490 -6.400 1.00 87.06 280 PRO A O 1
ATOM 2183 N N . VAL A 1 281 ? 19.773 -2.580 -7.614 1.00 87.12 281 VAL A N 1
ATOM 2184 C CA . VAL A 1 281 ? 18.878 -2.129 -8.682 1.00 87.12 281 VAL A CA 1
ATOM 2185 C C . VAL A 1 281 ? 18.435 -3.356 -9.493 1.00 87.12 281 VAL A C 1
ATOM 2187 O O . VAL A 1 281 ? 19.300 -4.165 -9.844 1.00 87.12 281 VAL A O 1
ATOM 2190 N N . PRO A 1 282 ? 17.131 -3.518 -9.803 1.00 89.00 282 PRO A N 1
ATOM 2191 C CA . PRO A 1 282 ? 16.657 -4.598 -10.663 1.00 89.00 282 PRO A CA 1
ATOM 2192 C C . PRO A 1 282 ? 17.421 -4.620 -11.986 1.00 89.00 282 PRO A C 1
ATOM 2194 O O . PRO A 1 282 ? 17.554 -3.591 -12.654 1.00 89.00 282 PRO A O 1
ATOM 2197 N N . SER A 1 283 ? 17.927 -5.790 -12.369 1.00 88.00 283 SER A N 1
ATOM 2198 C CA . SER A 1 283 ? 18.611 -5.939 -13.649 1.00 88.00 283 SER A CA 1
ATOM 2199 C C . SER A 1 283 ? 17.619 -5.817 -14.808 1.00 88.00 283 SER A C 1
ATOM 2201 O O . SER A 1 283 ? 16.408 -5.977 -14.640 1.00 88.00 283 SER A O 1
ATOM 2203 N N . LEU A 1 284 ? 18.122 -5.599 -16.025 1.00 84.38 284 LEU A N 1
ATOM 2204 C CA . LEU A 1 284 ? 17.270 -5.594 -17.217 1.00 84.38 284 LEU A CA 1
ATOM 2205 C C . LEU A 1 284 ? 16.499 -6.918 -17.380 1.00 84.38 284 LEU A C 1
ATOM 2207 O O . LEU A 1 284 ? 15.344 -6.922 -17.803 1.00 84.38 284 LEU A O 1
ATOM 2211 N N . THR A 1 285 ? 17.114 -8.039 -16.996 1.00 85.19 285 THR A N 1
ATOM 2212 C CA . THR A 1 285 ? 16.484 -9.366 -17.002 1.00 85.19 285 THR A CA 1
ATOM 2213 C C . THR A 1 285 ? 15.331 -9.450 -15.999 1.00 85.19 285 THR A C 1
ATOM 2215 O O . THR A 1 285 ? 14.273 -9.979 -16.326 1.00 85.19 285 THR A O 1
ATOM 2218 N N . ASP A 1 286 ? 15.484 -8.872 -14.803 1.00 88.31 286 ASP A N 1
ATOM 2219 C CA . ASP A 1 286 ? 14.394 -8.810 -13.821 1.00 88.31 286 ASP A CA 1
ATOM 2220 C C . ASP A 1 286 ? 13.229 -7.961 -14.345 1.00 88.31 286 ASP A C 1
ATOM 2222 O O . ASP A 1 286 ? 12.072 -8.375 -14.282 1.00 88.31 286 ASP A O 1
ATOM 2226 N N . ILE A 1 287 ? 13.532 -6.781 -14.896 1.00 88.94 287 ILE A N 1
ATOM 2227 C CA . ILE A 1 287 ? 12.524 -5.844 -15.410 1.00 88.94 287 ILE A CA 1
ATOM 2228 C C . ILE A 1 287 ? 11.755 -6.469 -16.580 1.00 88.94 287 ILE A C 1
ATOM 2230 O O . ILE A 1 287 ? 10.523 -6.412 -16.607 1.00 88.94 287 ILE A O 1
ATOM 2234 N N . THR A 1 288 ? 12.459 -7.102 -17.522 1.00 86.56 288 THR A N 1
ATOM 2235 C CA . THR A 1 288 ? 11.844 -7.799 -18.664 1.00 86.56 288 THR A CA 1
ATOM 2236 C C . THR A 1 288 ? 10.964 -8.959 -18.211 1.00 86.56 288 THR A C 1
ATOM 2238 O O . THR A 1 288 ? 9.823 -9.052 -18.659 1.00 86.56 288 THR A O 1
ATOM 2241 N N . HIS A 1 289 ? 11.445 -9.798 -17.289 1.00 87.69 289 HIS A N 1
ATOM 2242 C CA . HIS A 1 289 ? 10.677 -10.917 -16.744 1.00 87.69 289 HIS A CA 1
ATOM 2243 C C . HIS A 1 289 ? 9.390 -10.443 -16.055 1.00 87.69 289 HIS A C 1
ATOM 2245 O O . HIS A 1 289 ? 8.309 -10.936 -16.364 1.00 87.69 289 HIS A O 1
ATOM 2251 N N . LEU A 1 290 ? 9.479 -9.448 -15.167 1.00 89.94 290 LEU A N 1
ATOM 2252 C CA . LEU A 1 290 ? 8.313 -8.897 -14.468 1.00 89.94 290 LEU A CA 1
ATOM 2253 C C . LEU A 1 290 ? 7.309 -8.266 -15.440 1.00 89.94 290 LEU A C 1
ATOM 2255 O O . LEU A 1 290 ? 6.103 -8.448 -15.289 1.00 89.94 290 LEU A O 1
ATOM 2259 N N . THR A 1 291 ? 7.799 -7.553 -16.455 1.00 89.44 291 THR A N 1
ATOM 2260 C CA . THR A 1 291 ? 6.949 -6.931 -17.481 1.00 89.44 291 THR A CA 1
ATOM 2261 C C . THR A 1 291 ? 6.230 -7.985 -18.324 1.00 89.44 291 THR A C 1
ATOM 2263 O O . THR A 1 291 ? 5.056 -7.817 -18.644 1.00 89.44 291 THR A O 1
ATOM 2266 N N . GLN A 1 292 ? 6.898 -9.097 -18.643 1.00 87.75 292 GLN A N 1
ATOM 2267 C CA . GLN A 1 292 ? 6.281 -10.238 -19.323 1.00 87.75 292 GLN A CA 1
ATOM 2268 C C . GLN A 1 292 ? 5.259 -10.957 -18.429 1.00 87.75 292 GLN A C 1
ATOM 2270 O O . GLN A 1 292 ? 4.182 -11.298 -18.911 1.00 87.75 292 GLN A O 1
ATOM 2275 N N . GLU A 1 293 ? 5.559 -11.148 -17.138 1.00 89.19 293 GLU A N 1
ATOM 2276 C CA . GLU A 1 293 ? 4.651 -11.770 -16.157 1.00 89.19 293 GLU A CA 1
ATOM 2277 C C . GLU A 1 293 ? 3.351 -10.960 -15.995 1.00 89.19 293 GLU A C 1
ATOM 2279 O O . GLU A 1 293 ? 2.262 -11.535 -15.948 1.00 89.19 293 GLU A O 1
ATOM 2284 N N . ALA A 1 294 ? 3.449 -9.627 -15.959 1.00 89.88 294 ALA A N 1
ATOM 2285 C CA . ALA A 1 294 ? 2.307 -8.728 -15.789 1.00 89.88 294 ALA A CA 1
ATOM 2286 C C . ALA A 1 294 ? 1.531 -8.425 -17.082 1.00 89.88 294 ALA A C 1
ATOM 2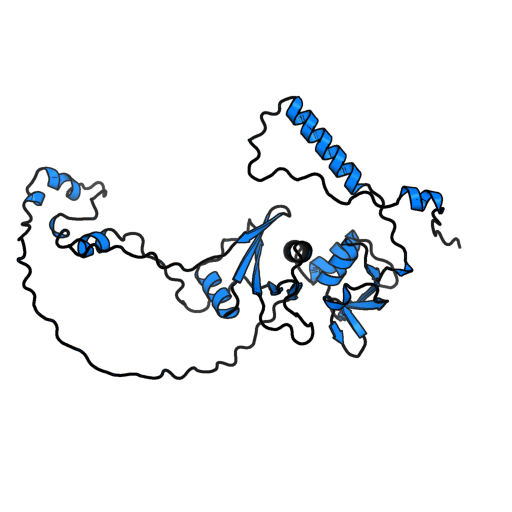288 O O . ALA A 1 294 ? 0.433 -7.864 -17.013 1.00 89.88 294 ALA A O 1
ATOM 2289 N N . HIS A 1 295 ? 2.085 -8.751 -18.256 1.00 87.62 295 HIS A N 1
ATOM 2290 C CA . HIS A 1 295 ? 1.527 -8.346 -19.545 1.00 87.62 295 HIS A CA 1
ATOM 2291 C C . HIS A 1 295 ? 0.036 -8.736 -19.666 1.00 87.62 295 HIS A C 1
ATOM 2293 O O . HIS A 1 295 ? -0.330 -9.886 -19.400 1.00 87.62 295 HIS A O 1
ATOM 2299 N N . PRO A 1 296 ? -0.857 -7.822 -20.104 1.00 90.44 296 PRO A N 1
ATOM 2300 C CA . PRO A 1 296 ? -0.593 -6.517 -20.730 1.00 90.44 296 PRO A CA 1
ATOM 2301 C C . PRO A 1 296 ? -0.493 -5.332 -19.754 1.00 90.44 296 PRO A C 1
ATOM 2303 O O . PRO A 1 296 ? -0.391 -4.189 -20.196 1.00 90.44 296 PRO A O 1
ATOM 2306 N N . THR A 1 297 ? -0.567 -5.564 -18.443 1.00 92.50 297 THR A N 1
ATOM 2307 C CA . THR A 1 297 ? -0.569 -4.485 -17.451 1.00 92.50 297 THR A CA 1
ATOM 2308 C C . THR A 1 297 ? 0.855 -3.963 -17.213 1.00 92.50 297 THR A C 1
ATOM 2310 O O . THR A 1 297 ? 1.774 -4.756 -17.002 1.00 92.50 297 THR A O 1
ATOM 2313 N N . PRO A 1 298 ? 1.073 -2.633 -17.212 1.00 93.38 298 PRO A N 1
ATOM 2314 C CA . PRO A 1 298 ? 2.392 -2.057 -16.963 1.00 93.38 298 PRO A CA 1
ATOM 2315 C C . PRO A 1 298 ? 2.863 -2.276 -15.518 1.00 93.38 298 PRO A C 1
ATOM 2317 O O . PRO A 1 298 ? 2.111 -2.073 -14.561 1.00 93.38 298 PRO A O 1
ATOM 2320 N N . VAL A 1 299 ? 4.145 -2.611 -15.363 1.00 93.88 299 VAL A N 1
ATOM 2321 C CA . VAL A 1 299 ? 4.812 -2.755 -14.061 1.00 93.88 299 VAL A CA 1
ATOM 2322 C C . VAL A 1 299 ? 5.451 -1.435 -13.641 1.00 93.88 299 VAL A C 1
ATOM 2324 O O . VAL A 1 299 ? 6.123 -0.767 -14.428 1.00 93.88 299 VAL A O 1
ATOM 2327 N N . LYS A 1 300 ? 5.277 -1.068 -12.373 1.00 95.62 300 LYS A N 1
ATOM 2328 C CA . LYS A 1 300 ? 5.959 0.057 -11.729 1.00 95.62 300 LYS A CA 1
ATOM 2329 C C . LYS A 1 300 ? 6.715 -0.415 -10.491 1.00 95.62 300 LYS A C 1
ATOM 2331 O O . LYS A 1 300 ? 6.310 -1.369 -9.830 1.00 95.62 300 LYS A O 1
ATOM 2336 N N . PHE A 1 301 ? 7.798 0.280 -10.162 1.00 95.12 301 PHE A N 1
ATOM 2337 C CA . PHE A 1 301 ? 8.659 -0.044 -9.026 1.00 95.12 301 PHE A CA 1
ATOM 2338 C C . PHE A 1 301 ? 8.467 0.993 -7.925 1.00 95.12 301 PHE A C 1
ATOM 2340 O O . PHE A 1 301 ? 8.814 2.160 -8.099 1.00 95.12 301 PHE A O 1
ATOM 2347 N N . ALA A 1 302 ? 7.894 0.571 -6.803 1.00 96.50 302 ALA A N 1
ATOM 2348 C CA . ALA A 1 302 ? 7.774 1.366 -5.595 1.00 96.50 302 ALA A CA 1
ATOM 2349 C C . ALA A 1 302 ? 9.045 1.195 -4.755 1.00 96.50 302 ALA A C 1
ATOM 2351 O O . ALA A 1 302 ? 9.283 0.135 -4.174 1.00 96.50 302 ALA A O 1
ATOM 2352 N N . VAL A 1 303 ? 9.866 2.241 -4.714 1.00 95.12 303 VAL A N 1
ATOM 2353 C CA . VAL A 1 303 ? 11.103 2.294 -3.936 1.00 95.12 303 VAL A CA 1
ATOM 2354 C C . VAL A 1 303 ? 10.821 2.959 -2.597 1.00 95.12 303 VAL A C 1
ATOM 2356 O O . VAL A 1 303 ? 10.349 4.099 -2.558 1.00 95.12 303 VAL A O 1
ATOM 2359 N N . VAL A 1 304 ? 11.126 2.252 -1.510 1.00 94.38 304 VAL A N 1
ATOM 2360 C CA . VAL A 1 304 ? 10.954 2.742 -0.138 1.00 94.38 304 VAL A CA 1
ATOM 2361 C C . VAL A 1 304 ? 12.290 3.215 0.431 1.00 94.38 304 VAL A C 1
ATOM 2363 O O . VAL A 1 304 ? 13.286 2.487 0.395 1.00 94.38 304 VAL A O 1
ATOM 2366 N N . SER A 1 305 ? 12.310 4.441 0.959 1.00 92.62 305 SER A N 1
ATOM 2367 C CA . SER A 1 305 ? 13.471 5.043 1.627 1.00 92.62 305 SER A CA 1
ATOM 2368 C C . SER A 1 305 ? 13.027 5.878 2.825 1.00 92.62 305 SER A C 1
ATOM 2370 O O . SER A 1 305 ? 12.312 6.866 2.658 1.00 92.62 305 SER A O 1
ATOM 2372 N N . GLY A 1 306 ? 13.413 5.476 4.040 1.00 84.81 306 GLY A N 1
ATOM 2373 C CA . GLY A 1 306 ? 13.093 6.225 5.264 1.00 84.81 306 GLY A CA 1
ATOM 2374 C C . GLY A 1 306 ? 11.594 6.490 5.469 1.00 84.81 306 GLY A C 1
ATOM 2375 O O . GLY A 1 306 ? 11.228 7.555 5.949 1.00 84.81 306 GLY A O 1
ATOM 2376 N N . GLY A 1 307 ? 10.723 5.569 5.040 1.00 83.94 307 GLY A N 1
ATOM 2377 C CA . GLY A 1 307 ? 9.262 5.726 5.100 1.00 83.94 307 GLY A CA 1
ATOM 2378 C C . GLY A 1 307 ? 8.628 6.445 3.903 1.00 83.94 307 GLY A C 1
ATOM 2379 O O . GLY A 1 307 ? 7.410 6.404 3.746 1.00 83.94 307 GLY A O 1
ATOM 2380 N N . ASN A 1 308 ? 9.429 7.043 3.019 1.00 88.56 308 ASN A N 1
ATOM 2381 C CA . ASN A 1 308 ? 8.944 7.655 1.786 1.00 88.56 308 ASN A CA 1
ATOM 2382 C C . ASN A 1 308 ? 8.821 6.622 0.665 1.00 88.56 308 ASN A C 1
ATOM 2384 O O . ASN A 1 308 ? 9.691 5.764 0.508 1.00 88.56 308 ASN A O 1
ATOM 2388 N N . VAL A 1 309 ? 7.768 6.748 -0.147 1.00 93.62 309 VAL A N 1
ATOM 2389 C CA . VAL A 1 309 ? 7.518 5.904 -1.324 1.00 93.62 309 VAL A CA 1
ATOM 2390 C C . VAL A 1 309 ? 7.723 6.727 -2.590 1.00 93.62 309 VAL A C 1
ATOM 2392 O O . VAL A 1 309 ? 7.069 7.748 -2.783 1.00 93.62 309 VAL A O 1
ATOM 2395 N N . SER A 1 310 ? 8.612 6.268 -3.468 1.00 94.00 310 SER A N 1
ATOM 2396 C CA . SER A 1 310 ? 8.806 6.822 -4.814 1.00 94.00 310 SER A CA 1
ATOM 2397 C C . SER A 1 310 ? 8.453 5.775 -5.863 1.00 94.00 310 SER A C 1
ATOM 2399 O O . SER A 1 310 ? 8.906 4.638 -5.768 1.00 94.00 310 SER A O 1
ATOM 2401 N N . ILE A 1 311 ? 7.650 6.135 -6.867 1.00 94.69 311 ILE A N 1
ATOM 2402 C CA . ILE A 1 311 ? 7.213 5.204 -7.916 1.00 94.69 311 ILE A CA 1
ATOM 2403 C C . ILE A 1 311 ? 7.974 5.492 -9.210 1.00 94.69 311 ILE A C 1
ATOM 2405 O O . ILE A 1 311 ? 7.822 6.558 -9.802 1.00 94.69 311 ILE A O 1
ATOM 2409 N N . TYR A 1 312 ? 8.734 4.507 -9.680 1.00 93.25 312 TYR A N 1
ATOM 2410 C CA . TYR A 1 312 ? 9.482 4.556 -10.932 1.00 93.25 312 TYR A CA 1
ATOM 2411 C C . TYR A 1 312 ? 8.822 3.695 -12.008 1.00 93.25 312 TYR A C 1
ATOM 2413 O O . TYR A 1 312 ? 8.077 2.749 -11.735 1.00 93.25 312 TYR A O 1
ATOM 2421 N N . SER A 1 313 ? 9.071 4.037 -13.266 1.00 88.94 313 SER A N 1
ATOM 2422 C CA . SER A 1 313 ? 8.632 3.269 -14.429 1.00 88.94 313 SER A CA 1
ATOM 2423 C C . SER A 1 313 ? 9.792 3.168 -15.400 1.00 88.94 313 SER A C 1
ATOM 2425 O O . SER A 1 313 ? 10.460 4.166 -15.662 1.00 88.94 313 SER A O 1
ATOM 2427 N N . PHE A 1 314 ? 10.018 1.969 -15.921 1.00 84.69 314 PHE A N 1
ATOM 2428 C CA . PHE A 1 314 ? 10.997 1.735 -16.969 1.00 84.69 314 PHE A CA 1
ATOM 2429 C C . PHE A 1 314 ? 10.242 1.640 -18.286 1.00 84.69 314 PHE A C 1
ATOM 2431 O O . PHE A 1 314 ? 9.291 0.871 -18.405 1.00 84.69 314 PHE A O 1
ATOM 2438 N N . LEU A 1 315 ? 10.631 2.475 -19.240 1.00 79.06 315 LEU A N 1
ATOM 2439 C CA . LEU A 1 315 ? 10.052 2.501 -20.572 1.00 79.06 315 LEU A CA 1
ATOM 2440 C C . LEU A 1 315 ? 11.102 1.969 -21.536 1.00 79.06 315 LEU A C 1
ATOM 2442 O O . LEU A 1 315 ? 12.249 2.415 -21.492 1.00 79.06 315 LEU A O 1
ATOM 2446 N N . ASP A 1 316 ? 10.703 1.027 -22.384 1.00 72.31 316 ASP A N 1
ATOM 2447 C CA . ASP A 1 316 ? 11.495 0.703 -23.563 1.00 72.31 316 ASP A CA 1
ATOM 2448 C C . ASP A 1 316 ? 11.214 1.781 -24.611 1.00 72.31 316 ASP A C 1
ATOM 2450 O O . ASP A 1 316 ? 10.055 2.084 -24.908 1.00 72.31 316 ASP A O 1
ATOM 2454 N N . ALA A 1 317 ? 12.266 2.425 -25.101 1.00 71.69 317 ALA A N 1
ATOM 2455 C CA . ALA A 1 317 ? 12.160 3.532 -26.036 1.00 71.69 317 ALA A CA 1
ATOM 2456 C C . ALA A 1 317 ? 13.160 3.329 -27.170 1.00 71.69 317 ALA A C 1
ATOM 2458 O O . ALA A 1 317 ? 14.374 3.322 -26.954 1.00 71.69 317 ALA A O 1
ATOM 2459 N N . ASP A 1 318 ? 12.643 3.215 -28.390 1.00 69.62 318 ASP A N 1
ATOM 2460 C CA . ASP A 1 318 ? 13.464 3.269 -29.590 1.00 69.62 318 ASP A CA 1
ATOM 2461 C C . ASP A 1 318 ? 13.747 4.740 -29.922 1.00 69.62 318 ASP A C 1
ATOM 2463 O O . ASP A 1 318 ? 12.849 5.519 -30.249 1.00 69.62 318 ASP A O 1
ATOM 2467 N N . LEU A 1 319 ? 15.016 5.134 -29.827 1.00 69.06 319 LEU A N 1
ATOM 2468 C CA . LEU A 1 319 ? 15.460 6.451 -30.272 1.00 69.06 319 LEU A CA 1
ATOM 2469 C C . LEU A 1 319 ? 15.553 6.453 -31.806 1.00 69.06 319 LEU A C 1
ATOM 2471 O O . LEU A 1 319 ? 16.277 5.621 -32.363 1.00 69.06 319 LEU A O 1
ATOM 2475 N N . PRO A 1 320 ? 14.861 7.371 -32.507 1.00 69.12 320 PRO A N 1
ATOM 2476 C CA . PRO A 1 320 ? 14.955 7.452 -33.955 1.00 69.12 320 PRO A CA 1
ATOM 2477 C C . PRO A 1 320 ? 16.363 7.893 -34.360 1.00 69.12 320 PRO A C 1
ATOM 2479 O O . PRO A 1 320 ? 16.885 8.899 -33.877 1.00 69.12 320 PRO A O 1
ATOM 2482 N N . THR A 1 321 ? 16.975 7.163 -35.285 1.00 67.62 321 THR A N 1
ATOM 2483 C CA . THR A 1 321 ? 18.221 7.578 -35.926 1.00 67.62 321 THR A CA 1
ATOM 2484 C C . THR A 1 321 ? 17.885 8.447 -37.132 1.00 67.62 321 THR A C 1
ATOM 2486 O O . THR A 1 321 ? 17.392 7.969 -38.152 1.00 67.62 321 THR A O 1
ATOM 2489 N N . PHE A 1 322 ? 18.117 9.757 -37.017 1.00 61.16 322 PHE A N 1
ATOM 2490 C CA . PHE A 1 322 ? 17.947 10.662 -38.150 1.00 61.16 322 PHE A CA 1
ATOM 2491 C C . PHE A 1 322 ? 19.074 10.432 -39.158 1.00 61.16 322 PHE A C 1
AT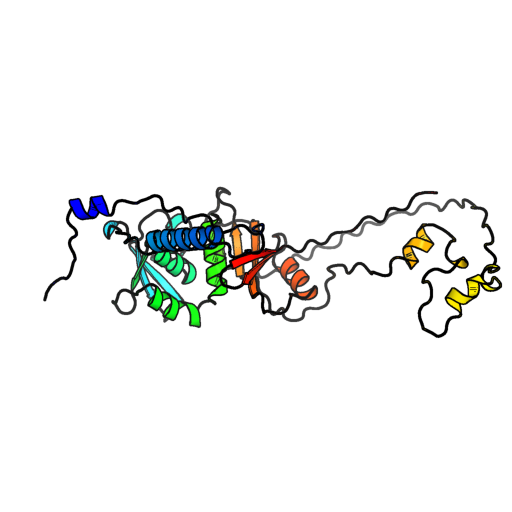OM 2493 O O . PHE A 1 322 ? 20.235 10.747 -38.895 1.00 61.16 322 PHE A O 1
ATOM 2500 N N . VAL A 1 323 ? 18.723 9.885 -40.317 1.00 67.88 323 VAL A N 1
ATOM 2501 C CA . VAL A 1 323 ? 19.620 9.795 -41.466 1.00 67.88 323 VAL A CA 1
ATOM 2502 C C . VAL A 1 323 ? 19.121 10.814 -42.482 1.00 67.88 323 VAL A C 1
ATOM 2504 O O . VAL A 1 323 ? 18.046 10.644 -43.052 1.00 67.88 323 VAL A O 1
ATOM 2507 N N . SER A 1 324 ? 19.862 11.906 -42.682 1.00 58.38 324 SER A N 1
ATOM 2508 C CA . SER A 1 324 ? 19.563 12.831 -43.776 1.00 58.38 324 SER A CA 1
ATOM 2509 C C . SER A 1 324 ? 19.803 12.104 -45.097 1.00 58.38 324 SER A C 1
ATOM 2511 O O . SER A 1 324 ? 20.923 11.638 -45.333 1.00 58.38 324 SER A O 1
ATOM 2513 N N . ASN A 1 325 ? 18.789 12.027 -45.959 1.00 59.28 325 ASN A N 1
ATOM 2514 C CA . ASN A 1 325 ? 19.009 11.687 -47.361 1.00 59.28 325 ASN A CA 1
ATOM 2515 C C . ASN A 1 325 ? 19.807 12.845 -47.969 1.00 59.28 325 ASN A C 1
ATOM 2517 O O . ASN A 1 325 ? 19.262 13.934 -48.151 1.00 59.28 325 ASN A O 1
ATOM 2521 N N . GLY A 1 326 ? 21.114 12.630 -48.129 1.00 51.56 326 GLY A N 1
ATOM 2522 C CA . GLY A 1 326 ? 21.994 13.529 -48.871 1.00 51.56 326 GLY A CA 1
ATOM 2523 C C . GLY A 1 326 ? 21.688 13.493 -50.357 1.00 51.56 326 GLY A C 1
ATOM 2524 O O . GLY A 1 326 ? 21.228 12.427 -50.829 1.00 51.56 326 GLY A O 1
#

Secondary structure (DSSP, 8-state):
---------HHHHHHTS-----PPPPPPTTPPPP---HHHHHHHHHHHHHHHHHHS------GGG-EEEEEEGGGTEEEEEE--SSGGGTS-EEETTEEEE-HHHHHHHHHTT-EEEEETTEEPPHHHHHHHHHHHH--HHHHHHHHHHHHTT-EEEE----------------------------------STTTTSGGGHHHH-TTS---S--GGGTT-HHHHHHHH--S-------------S--EEEEEE-TTS--BTTB--S-SEEEEEEETTSPPPPHHHHHHHHHHHTTSPEEEEEEETTEEEEE--------------

Organism: Nematostella vectensis (NCBI:txid45351)

Foldseek 3Di:
DDDPPPPDDPVRVVVLPDDPLDQDDDDDPPDDDDPPDPVVVVVVVVSVVSNVVSVPRDHDDDPVQAWEWEDDVVVQKIWTPGDHDDLLQQAFDQDPNTTIGHLLSQLLCVVVVRYFYDYPNHTDDSVRSCVVNDPPPHHPLLSLVVNVQVVVVKRKDFDDQDPCPDPPPPDDDDDDDDDDDDDDPDPQPPPPLVVCVPPVVVQQVDPPPRHDQDDPNQVRFPVSVVVSVPPPDQDFLDADDDDPFPKDFGIFIADPPPPAGPVDRDQGQETEIEEEPPDDDGDSNNLSVRPVSNPPHAYWYWYDDPSDTDIHHDDGDDDDDDGDPD

Radius of gyration: 31.34 Å; chains: 1; bounding box: 72×55×99 Å

pLDDT: mean 77.18, std 18.89, range [25.84, 97.0]

Sequence (326 aa):
MDEFGYITSAAELQKLKRQPATLPPSWGLKASFPSWTEEEQASVESLIKDHAAVLNEERVVKRGNLSVGIWVPEKAMIKIEAAKGTHWNHFGVTINSVLWAAPEEALFLLEQGSLELYYGGMPLTLQQAFSILLPHMFTLDHYIVYAYLLRLGFIVVKHHKKSFRGSRQSNATADEKGNRSTDVSSSSIQVSDTIMSSPAACLWKDESGCKPLLRPSDARSTAAVLSKLQVVKTQRMTSTAAQASKYLIAFDVYQPGSGYKKTTPGSPYICICICRFLDPVPSLTDITHLTQEAHPTPVKFAVVSGGNVSIYSFLDADLPTFVSNG

InterPro domains:
  IPR024336 tRNA-splicing endonuclease, subunit Sen54, N-terminal [PF12928] (54-119)
  IPR024337 tRNA-splicing endonuclease, subunit Sen54 [PTHR21027] (10-321)

=== Feature glossary ===
Key to the feature types in this record:

pLDDT. pLDDT is the predicted lDDT-Cα score: AlphaFold's confidence that the local environment of each residue (all inter-atomic distances within 15 Å) is correctly placed. It is a per-residue number between 0 and 100, with higher meaning more reliable.

Radius of gyration, Cα contacts, bounding box. The geometric summary reports three shape descriptors. Rg (radius of gyration) measures how spread out the Cα atoms are about their centre of mass; compact globular proteins have small Rg, elongated or unfolded ones large. Cα contacts (<8 Å, |i−j|>4) count long-range residue pairs in spatial proximity — high for tightly packed folds, near zero for rods or random coil. The bounding-box extents give the protein's footprint along x, y, z in Å.

Backbone torsions (φ/ψ). Backbone dihedral angles. Every residue except chain termini has a φ (preceding-C → N → Cα → C) and a ψ (N → Cα → C → next-N). They are reported in degrees following the IUPAC sign convention. Secondary structure is essentially a statement about which (φ, ψ) basin each residue occupies.

Contact-map, Ramachandran, and PAE plots. Plot images: a contact map (which residues are close in 3D, as an N×N binary image), a Ramachandran scatter (backbone torsion angles, revealing secondary-structure composition at a glance), and — for AlphaFold structures — a PAE heatmap (pairwise prediction confidence).

Predicted aligned error. Predicted Aligned Error (PAE) is an AlphaFold confidence matrix: entry (i, j) is the expected error in the position of residue j, in ångströms, when the prediction is superimposed on the true structure at residue i. Low PAE within a block of residues means that block is internally rigid and well-predicted; high PAE between two blocks means their relative placement is uncertain even if each block individually is confident.

Secondary structure (3-state, P-SEA). Three-state secondary structure (P-SEA) collapses the eight DSSP classes into helix (a), strand (b), and coil (c). P-SEA assigns these from Cα geometry alone — distances and angles — without requiring backbone oxygens, so it works on any Cα trace.

Solvent-accessible surface area. Solvent-accessible surface area (SASA) is the area in Å² traced out by the centre of a 1.4 Å probe sphere (a water molecule) rolled over the protein's van der Waals surface (Shrake–Rupley / Lee–Richards construction). Buried residues have near-zero SASA; fully exposed residues can exceed 200 Å². The total SASA scales roughly with the number of surface residues.

Foldseek 3Di. The Foldseek 3Di string encodes local tertiary geometry as a 20-letter alphabet — one character per residue — derived from the relative positions of nearby Cα atoms. Unlike the amino-acid sequence, 3Di is a direct function of the 3D structure, so two proteins with the same fold have similar 3Di strings even at low sequence identity.

B-factor. For experimental (PDB) structures, the B-factor (temperature factor) quantifies the positional spread of each atom in the crystal — a combination of thermal vibration and static disorder — in units of Å². High B-factors mark flexible loops or poorly resolved regions; low B-factors mark the rigid, well-ordered core.

mmCIF coordinates. The mmCIF block holds the 3D Cartesian coordinates of each backbone atom (N, Cα, C, O) in ångströms. mmCIF is the PDB's canonical archive format — a tagged-loop text representation of the atomic model.

InterPro / GO / CATH / organism. Functional annotations link the protein to curated databases. InterPro entries identify conserved domains and families by matching the sequence against member-database signatures (Pfam, PROSITE, CDD, …). Gene Ontology (GO) terms describe molecular function, biological process, and cellular component in a controlled vocabulary. CATH places the structure in a hierarchical fold classification (Class/Architecture/Topology/Homologous-superfamily). The organism is the source species.

Rendered structure images. Structure images are PyMOL renders from six orthogonal camera directions. Cartoon representation draws helices as coils and strands as arrows; sticks shows the backbone as bonds; surface shows the solvent-excluded envelope. Rainbow coloring maps sequence position to hue (blue→red, N→C); chain coloring assigns a distinct color per polypeptide.

Sequence. This is the polypeptide sequence — one letter per residue, N-terminus first. Length ranges from a few dozen residues for small domains to over a thousand for large multi-domain proteins.

Secondary structure (8-state, DSSP). The SS8 string is DSSP's per-residue secondary-structure call. α-helix (H) means an i→i+4 H-bond ladder; β-strand (E) means the residue participates in a β-sheet; 3₁₀ (G) and π (I) are tighter and wider helices; T/S are turns/bends; '-' is loop.

Nearest PDB structures. Structural nearest neighbors (via Foldseek easy-search vs the PDB). Reported per hit: target PDB id, E-value, and alignment TM-score. A TM-score above ~0.5 is the conventional threshold for 'same fold'.